Protein AF-A0A536TFZ4-F1 (afdb_monomer_lite)

Radius of gyration: 23.15 Å; chains: 1; bounding box: 55×55×52 Å

Secondary structure (DSSP, 8-state):
------TTT--S-EEE-GGGSTT--S-----EEEEETTT--EEEEPPTHHHHHHHHHHHHHHTTSS-GGG--------------S-S---HHHHHHHHTTT-HHHHHHHHHHHHHTSSS---HHHHHHHHHHHHHTT-HHHHHHHHHHHHHTSSS---HHHHHHHHHHHHHTT-HHHHHHHHHHHHHTSSS---HHHHHHHHHHHHHTT-HHHHHHHHHHGGG--HHHHHHHHHHHHHHHHHHHS----

Structure (mmCIF, N/CA/C/O backbone):
data_AF-A0A536TFZ4-F1
#
_entry.id   AF-A0A536TFZ4-F1
#
loop_
_atom_site.group_PDB
_atom_site.id
_atom_site.type_symbol
_atom_site.label_atom_id
_atom_site.label_alt_id
_atom_site.label_comp_id
_atom_site.label_asym_id
_atom_site.label_entity_id
_atom_site.label_seq_id
_atom_site.pdbx_PDB_ins_code
_atom_site.Cartn_x
_atom_site.Cartn_y
_atom_site.Cartn_z
_atom_site.occupancy
_atom_site.B_iso_or_equiv
_atom_site.auth_seq_id
_atom_site.auth_comp_id
_atom_site.auth_asym_id
_atom_site.auth_atom_id
_atom_site.pdbx_PDB_model_num
ATOM 1 N N . MET A 1 1 ? 35.183 7.753 29.586 1.00 35.75 1 MET A N 1
ATOM 2 C CA . MET A 1 1 ? 33.799 7.280 29.336 1.00 35.75 1 MET A CA 1
ATOM 3 C C . MET A 1 1 ? 32.863 8.483 29.361 1.00 35.75 1 MET A C 1
ATOM 5 O O . MET A 1 1 ? 32.621 9.032 30.426 1.00 35.75 1 MET A O 1
ATOM 9 N N . ILE A 1 2 ? 32.421 8.984 28.205 1.00 35.12 2 ILE A N 1
ATOM 10 C CA . ILE A 1 2 ? 31.639 10.232 28.142 1.00 35.12 2 ILE A CA 1
ATOM 11 C C . ILE A 1 2 ? 30.168 9.919 28.452 1.00 35.12 2 ILE A C 1
ATOM 13 O O . ILE A 1 2 ? 29.483 9.287 27.652 1.00 35.12 2 ILE A O 1
ATOM 17 N N . ARG A 1 3 ? 29.695 10.365 29.624 1.00 42.91 3 ARG A N 1
ATOM 18 C CA . ARG A 1 3 ? 28.288 10.331 30.052 1.00 42.91 3 ARG A CA 1
ATOM 19 C C . ARG A 1 3 ? 27.473 11.308 29.196 1.00 42.91 3 ARG A C 1
ATOM 21 O O . ARG A 1 3 ? 27.508 12.506 29.454 1.00 42.91 3 ARG A O 1
ATOM 28 N N . ARG A 1 4 ? 26.716 10.834 28.205 1.00 55.25 4 ARG A N 1
ATOM 29 C CA . ARG A 1 4 ? 25.666 11.643 27.559 1.00 55.25 4 ARG A CA 1
ATOM 30 C C . ARG A 1 4 ? 24.385 10.835 27.402 1.00 55.25 4 ARG A C 1
ATOM 32 O O . ARG A 1 4 ? 24.429 9.630 27.175 1.00 55.25 4 ARG A O 1
ATOM 39 N N . LYS A 1 5 ? 23.266 11.529 27.607 1.00 61.62 5 LYS A N 1
ATOM 40 C CA . LYS A 1 5 ? 21.903 11.004 27.543 1.00 61.62 5 LYS A CA 1
ATOM 41 C C . LYS A 1 5 ? 21.538 10.655 26.092 1.00 61.62 5 LYS A C 1
ATOM 43 O O . LYS A 1 5 ? 21.914 11.381 25.175 1.00 61.62 5 LYS A O 1
ATOM 48 N N . CYS A 1 6 ? 20.818 9.559 25.883 1.00 61.78 6 CYS A N 1
ATOM 49 C CA . CYS A 1 6 ? 20.234 9.180 24.605 1.00 61.78 6 CYS A CA 1
ATOM 50 C C . CYS A 1 6 ? 19.240 10.269 24.164 1.00 61.78 6 CYS A C 1
ATOM 52 O O . CYS A 1 6 ? 18.398 10.650 24.974 1.00 61.78 6 CYS A O 1
ATOM 54 N N . PRO A 1 7 ? 19.282 10.746 22.908 1.00 58.56 7 PRO A N 1
ATOM 55 C CA . PRO A 1 7 ? 18.335 11.754 22.429 1.00 58.56 7 PRO A CA 1
ATOM 56 C C . PRO A 1 7 ? 16.887 11.243 22.375 1.00 58.56 7 PRO A C 1
ATOM 58 O O . PRO A 1 7 ? 15.965 12.043 22.411 1.00 58.56 7 PRO A O 1
ATOM 61 N N . GLY A 1 8 ? 16.678 9.921 22.312 1.00 63.25 8 GLY A N 1
ATOM 62 C CA . GLY A 1 8 ? 15.343 9.321 22.289 1.00 63.25 8 GLY A CA 1
ATOM 63 C C . GLY A 1 8 ? 14.714 9.124 23.671 1.00 63.25 8 GLY A C 1
ATOM 64 O O . GLY A 1 8 ? 13.554 9.461 23.852 1.00 63.25 8 GLY A O 1
ATOM 65 N N . CYS A 1 9 ? 15.451 8.554 24.633 1.00 67.31 9 CYS A N 1
ATOM 66 C CA . CYS A 1 9 ? 14.905 8.185 25.953 1.00 67.31 9 CYS A CA 1
ATOM 67 C C . CYS A 1 9 ? 15.602 8.856 27.147 1.00 67.31 9 CYS A C 1
ATOM 69 O O . CYS A 1 9 ? 15.279 8.572 28.294 1.00 67.31 9 CYS A O 1
ATOM 71 N N . GLY A 1 10 ? 16.615 9.693 26.921 1.00 68.38 10 GLY A N 1
ATOM 72 C CA . GLY A 1 10 ? 17.344 10.371 27.994 1.00 68.38 10 GLY A CA 1
ATOM 73 C C . GLY A 1 10 ? 18.319 9.491 28.796 1.00 68.38 10 GLY A C 1
ATOM 74 O O . GLY A 1 10 ? 19.043 10.016 29.644 1.00 68.38 10 GLY A O 1
ATOM 75 N N . SER A 1 11 ? 18.398 8.182 28.535 1.00 71.88 11 SER A N 1
ATOM 76 C CA . SER A 1 11 ? 19.269 7.256 29.278 1.00 71.88 11 SER A CA 1
ATOM 77 C C . SER A 1 11 ? 20.760 7.454 28.994 1.00 71.88 11 SER A C 1
ATOM 79 O O . SER A 1 11 ? 21.158 7.754 27.872 1.00 71.88 11 SER A O 1
ATOM 81 N N . ARG A 1 12 ? 21.620 7.227 29.994 1.00 70.25 12 ARG A N 1
ATOM 82 C CA . ARG A 1 12 ? 23.087 7.222 29.821 1.00 70.25 12 ARG A CA 1
ATOM 83 C C . ARG A 1 12 ? 23.634 5.862 29.352 1.00 70.25 12 ARG A C 1
ATOM 85 O O . ARG A 1 12 ? 24.824 5.778 29.048 1.00 70.25 12 ARG A O 1
ATOM 92 N N . ASN A 1 13 ? 22.795 4.825 29.250 1.00 68.81 13 ASN A N 1
ATOM 93 C CA . ASN A 1 13 ? 23.167 3.486 28.779 1.00 68.81 13 ASN A CA 1
ATOM 94 C C . ASN A 1 13 ? 23.204 3.416 27.244 1.00 68.81 13 ASN A C 1
ATOM 96 O O . ASN A 1 13 ? 22.332 2.842 26.587 1.00 68.81 13 ASN A O 1
ATOM 100 N N . VAL A 1 14 ? 24.241 4.013 26.654 1.00 67.44 14 VAL A N 1
ATOM 101 C CA . VAL A 1 14 ? 24.498 3.969 25.208 1.00 67.44 14 VAL A CA 1
ATOM 102 C C . VAL A 1 14 ? 25.806 3.230 24.935 1.00 67.44 14 VAL A C 1
ATOM 104 O O . VAL A 1 14 ? 26.848 3.577 25.492 1.00 67.44 14 VAL A O 1
ATOM 107 N N . ARG A 1 15 ? 25.777 2.234 24.039 1.00 65.81 15 ARG A N 1
ATOM 108 C CA . ARG A 1 15 ? 26.975 1.517 23.572 1.00 65.81 15 ARG A CA 1
ATOM 109 C C . ARG A 1 15 ? 27.179 1.718 22.072 1.00 65.81 15 ARG A C 1
ATOM 111 O O . ARG A 1 15 ? 26.233 1.783 21.289 1.00 65.81 15 ARG A O 1
ATOM 118 N N . ARG A 1 16 ? 28.443 1.818 21.659 1.00 59.12 16 ARG A N 1
ATOM 119 C CA . ARG A 1 16 ? 28.826 1.831 20.241 1.00 59.12 16 ARG A CA 1
ATOM 120 C C . ARG A 1 16 ? 28.565 0.437 19.664 1.00 59.12 16 ARG A C 1
ATOM 122 O O . ARG A 1 16 ? 28.993 -0.548 20.266 1.00 59.12 16 ARG A O 1
ATOM 129 N N . SER A 1 17 ? 27.842 0.339 18.549 1.00 58.69 17 SER A N 1
ATOM 130 C CA . SER A 1 17 ? 27.541 -0.962 17.943 1.00 58.69 17 SER A CA 1
ATOM 131 C C . SER A 1 17 ? 28.824 -1.568 17.364 1.00 58.69 17 SER A C 1
ATOM 133 O O . SER A 1 17 ? 29.425 -0.982 16.469 1.00 58.69 17 SER A O 1
ATOM 135 N N . LYS A 1 18 ? 29.262 -2.728 17.875 1.00 48.78 18 LYS A N 1
ATOM 136 C CA . LYS A 1 18 ? 30.466 -3.433 17.384 1.00 48.78 18 LYS A CA 1
ATOM 137 C C . LYS A 1 18 ? 30.247 -4.156 16.045 1.00 48.78 18 LYS A C 1
ATOM 139 O O . LYS A 1 18 ? 31.217 -4.559 15.419 1.00 48.78 18 LYS A O 1
ATOM 144 N N . ARG A 1 19 ? 28.996 -4.323 15.598 1.00 44.88 19 ARG A N 1
ATOM 145 C CA . ARG A 1 19 ? 28.634 -5.226 14.487 1.00 44.88 19 ARG A CA 1
ATOM 146 C C . ARG A 1 19 ? 28.857 -4.657 13.078 1.00 44.88 19 ARG A C 1
ATOM 148 O O . ARG A 1 19 ? 28.515 -5.328 12.123 1.00 44.88 19 ARG A O 1
ATOM 155 N N . ILE A 1 20 ? 29.396 -3.443 12.941 1.00 44.09 20 ILE A N 1
ATOM 156 C CA . ILE A 1 20 ? 29.541 -2.746 11.643 1.00 44.09 20 ILE A CA 1
ATOM 157 C C . ILE A 1 20 ? 31.003 -2.364 11.385 1.00 44.09 20 ILE A C 1
ATOM 159 O O . ILE A 1 20 ? 31.303 -1.275 10.915 1.00 44.09 20 ILE A O 1
ATOM 163 N N . VAL A 1 21 ? 31.939 -3.225 11.785 1.00 39.34 21 VAL A N 1
ATOM 164 C CA . VAL A 1 21 ? 33.360 -3.047 11.441 1.00 39.34 21 VAL A CA 1
ATOM 165 C C . VAL A 1 21 ? 33.779 -4.031 10.344 1.00 39.34 21 VAL A C 1
ATOM 167 O O . VAL A 1 21 ? 34.660 -3.709 9.559 1.00 39.34 21 VAL A O 1
ATOM 170 N N . SER A 1 22 ? 33.116 -5.187 10.219 1.00 34.38 22 SER A N 1
ATOM 171 C CA . SER A 1 22 ? 33.500 -6.242 9.268 1.00 34.38 22 SER A CA 1
ATOM 172 C C . SER A 1 22 ? 32.932 -6.093 7.851 1.00 34.38 22 SER A C 1
ATOM 174 O O . SER A 1 22 ? 33.407 -6.777 6.957 1.00 34.38 22 SER A O 1
ATOM 176 N N . GLU A 1 23 ? 31.961 -5.207 7.617 1.00 39.16 23 GLU A N 1
ATOM 177 C CA . GLU A 1 23 ? 31.358 -4.980 6.283 1.00 39.16 23 GLU A CA 1
ATOM 178 C C . GLU A 1 23 ? 31.781 -3.642 5.648 1.00 39.16 23 GLU A C 1
ATOM 180 O O . GLU A 1 23 ? 31.265 -3.231 4.613 1.00 39.16 23 GLU A O 1
ATOM 185 N N . MET A 1 24 ? 32.742 -2.934 6.249 1.00 33.75 24 MET A N 1
ATOM 186 C CA . MET A 1 24 ? 33.232 -1.652 5.739 1.00 33.75 24 MET A CA 1
ATOM 187 C C . MET A 1 24 ? 34.372 -1.855 4.736 1.00 33.75 24 MET A C 1
ATOM 189 O O . MET A 1 24 ? 35.540 -1.667 5.071 1.00 33.75 24 MET A O 1
ATOM 193 N N . THR A 1 25 ? 34.041 -2.186 3.486 1.00 33.75 25 THR A N 1
ATOM 194 C CA . THR A 1 25 ? 34.963 -1.971 2.360 1.00 33.75 25 THR A CA 1
ATOM 195 C C . THR A 1 25 ? 34.410 -0.907 1.410 1.00 33.75 25 THR A C 1
ATOM 197 O O . THR A 1 25 ? 33.321 -1.020 0.866 1.00 33.75 25 THR A O 1
ATOM 200 N N . TRP A 1 26 ? 35.198 0.166 1.277 1.00 31.30 26 TRP A N 1
ATOM 201 C CA . TRP A 1 26 ? 35.243 1.107 0.153 1.00 31.30 26 TRP A CA 1
ATOM 202 C C . TRP A 1 26 ? 33.972 1.884 -0.244 1.00 31.30 26 TRP A C 1
ATOM 204 O O . TRP A 1 26 ? 33.510 1.802 -1.373 1.00 31.30 26 TRP A O 1
ATOM 214 N N . ASN A 1 27 ? 33.506 2.795 0.618 1.00 29.39 27 ASN A N 1
ATOM 215 C CA . ASN A 1 27 ? 33.335 4.199 0.205 1.00 29.39 27 ASN A CA 1
ATOM 216 C C . ASN A 1 27 ? 33.161 5.125 1.418 1.00 29.39 27 ASN A C 1
ATOM 218 O O . ASN A 1 27 ? 32.450 4.823 2.375 1.00 29.39 27 ASN A O 1
ATOM 222 N N . ARG A 1 28 ? 33.878 6.249 1.416 1.00 36.56 28 ARG A N 1
ATOM 223 C CA . ARG A 1 28 ? 34.004 7.165 2.557 1.00 36.56 28 ARG A CA 1
ATOM 224 C C . ARG A 1 28 ? 32.698 7.930 2.809 1.00 36.56 28 ARG A C 1
ATOM 226 O O . ARG A 1 28 ? 32.443 8.913 2.133 1.00 36.56 28 ARG A O 1
ATOM 233 N N . ASN A 1 29 ? 31.943 7.548 3.842 1.00 35.75 29 ASN A N 1
ATOM 234 C CA . ASN A 1 29 ? 31.110 8.459 4.640 1.00 35.75 29 ASN A CA 1
ATOM 235 C C . ASN A 1 29 ? 30.940 7.904 6.067 1.00 35.75 29 ASN A C 1
ATOM 237 O O . ASN A 1 29 ? 30.272 6.904 6.315 1.00 35.75 29 ASN A O 1
ATOM 241 N N . PHE A 1 30 ? 31.624 8.542 7.021 1.00 37.38 30 PHE A N 1
ATOM 242 C CA . PHE A 1 30 ? 31.759 8.090 8.407 1.00 37.38 30 PHE A CA 1
ATOM 243 C C . PHE A 1 30 ? 30.489 8.346 9.223 1.00 37.38 30 PHE A C 1
ATOM 245 O O . PHE A 1 30 ? 30.313 9.411 9.816 1.00 37.38 30 PHE A O 1
ATOM 252 N N . ILE A 1 31 ? 29.645 7.327 9.327 1.00 47.47 31 ILE A N 1
ATOM 253 C CA . ILE A 1 31 ? 28.497 7.294 10.229 1.00 47.47 31 ILE A CA 1
ATOM 254 C C . ILE A 1 31 ? 28.742 6.138 11.203 1.00 47.47 31 ILE A C 1
ATOM 256 O O . ILE A 1 31 ? 28.607 4.978 10.842 1.00 47.47 31 ILE A O 1
ATOM 260 N N . SER A 1 32 ? 29.152 6.428 12.444 1.00 47.91 32 SER A N 1
ATOM 261 C CA . SER A 1 32 ? 29.289 5.397 13.488 1.00 47.91 32 SER A CA 1
ATOM 262 C C . SER A 1 32 ? 27.959 5.265 14.238 1.00 47.91 32 SER A C 1
ATOM 264 O O . SER A 1 32 ? 27.625 6.188 14.991 1.00 47.91 32 SER A O 1
ATOM 266 N N . PRO A 1 33 ? 27.213 4.155 14.108 1.00 59.78 33 PRO A N 1
ATOM 267 C CA . PRO A 1 33 ? 25.946 4.000 14.800 1.00 59.78 33 PRO A CA 1
ATOM 268 C C . PRO A 1 33 ? 26.147 3.564 16.253 1.00 59.78 33 PRO A C 1
ATOM 270 O O . PRO A 1 33 ? 26.911 2.653 16.591 1.00 59.78 33 PRO A O 1
ATOM 273 N N . TYR A 1 34 ? 25.427 4.242 17.129 1.00 62.59 34 TYR A N 1
ATOM 274 C CA . TYR A 1 34 ? 25.272 3.924 18.536 1.00 62.59 34 TYR A CA 1
ATOM 275 C C . TYR A 1 34 ? 23.922 3.246 18.746 1.00 62.59 34 TYR A C 1
ATOM 277 O O . TYR A 1 34 ? 22.966 3.523 18.023 1.00 62.59 34 TYR A O 1
ATOM 285 N N . ARG A 1 35 ? 23.844 2.367 19.747 1.00 66.19 35 ARG A N 1
ATOM 286 C CA . ARG A 1 35 ? 22.596 1.744 20.193 1.00 66.19 35 ARG A CA 1
ATOM 287 C C . ARG A 1 35 ? 22.377 2.082 21.661 1.00 66.19 35 ARG A C 1
ATOM 289 O O . ARG A 1 35 ? 23.281 1.900 22.482 1.00 66.19 35 ARG A O 1
ATOM 296 N N . CYS A 1 36 ? 21.200 2.599 21.989 1.00 66.25 36 CYS A N 1
ATOM 297 C CA . CYS A 1 36 ? 20.788 2.717 23.383 1.00 66.25 36 CYS A CA 1
ATOM 298 C C . CYS A 1 36 ? 20.271 1.362 23.865 1.00 66.25 36 CYS A C 1
ATOM 300 O O . CYS A 1 36 ? 19.542 0.703 23.130 1.00 66.25 36 CYS A O 1
ATOM 302 N N . HIS A 1 37 ? 20.665 0.935 25.063 1.00 65.50 37 HIS A N 1
ATOM 303 C CA . HIS A 1 37 ? 20.202 -0.340 25.603 1.00 65.50 37 HIS A CA 1
ATOM 304 C C . HIS A 1 37 ? 18.724 -0.277 25.996 1.00 65.50 37 HIS A C 1
ATOM 306 O O . HIS A 1 37 ? 17.973 -1.177 25.649 1.00 65.50 37 HIS A O 1
ATOM 312 N N . ASP A 1 38 ? 18.318 0.823 26.631 1.00 67.50 38 ASP A N 1
ATOM 313 C CA . ASP A 1 38 ? 17.002 0.944 27.264 1.00 67.50 38 ASP A CA 1
ATOM 314 C C . ASP A 1 38 ? 15.862 1.171 26.259 1.00 67.50 38 ASP A C 1
ATOM 316 O O . ASP A 1 38 ? 14.723 0.829 26.540 1.00 67.50 38 ASP A O 1
ATOM 320 N N . CYS A 1 39 ? 16.141 1.759 25.089 1.00 66.12 39 CYS A N 1
ATOM 321 C CA . CYS A 1 39 ? 15.122 1.960 24.048 1.00 66.12 39 CYS A CA 1
ATOM 322 C C . CYS A 1 39 ? 15.409 1.211 22.745 1.00 66.12 39 CYS A C 1
ATOM 324 O O . CYS A 1 39 ? 14.691 1.403 21.769 1.00 66.12 39 CYS A O 1
ATOM 326 N N . GLU A 1 40 ? 16.497 0.440 22.692 1.00 61.34 40 GLU A N 1
ATOM 327 C CA . GLU A 1 40 ? 17.026 -0.258 21.510 1.00 61.34 40 GLU A CA 1
ATOM 328 C C . GLU A 1 40 ? 17.264 0.582 20.239 1.00 61.34 40 GLU A C 1
ATOM 330 O O . GLU A 1 40 ? 17.809 0.066 19.251 1.00 61.34 40 GLU A O 1
ATOM 335 N N . LYS A 1 41 ? 16.929 1.879 20.262 1.00 56.25 41 LYS A N 1
ATOM 336 C CA . LYS A 1 41 ? 17.038 2.787 19.125 1.00 56.25 41 LYS A CA 1
ATOM 337 C C . LYS A 1 41 ? 18.493 2.943 18.706 1.00 56.25 41 LYS A C 1
ATOM 339 O O . LYS A 1 41 ? 19.402 3.107 19.533 1.00 56.25 41 LYS A O 1
ATOM 344 N N . ARG A 1 42 ? 18.694 2.914 17.389 1.00 59.53 42 ARG A N 1
ATOM 345 C CA . ARG A 1 42 ? 19.975 3.191 16.743 1.00 59.53 42 ARG A CA 1
ATOM 346 C C . ARG A 1 42 ? 20.008 4.648 16.319 1.00 59.53 42 ARG A C 1
ATOM 348 O O . ARG A 1 42 ? 19.029 5.159 15.791 1.00 59.53 42 ARG A O 1
ATOM 355 N N . PHE A 1 43 ? 21.130 5.309 16.546 1.00 56.84 43 PHE A N 1
ATOM 356 C CA . PHE A 1 43 ? 21.342 6.671 16.075 1.00 56.84 43 PHE A CA 1
ATOM 357 C C . PHE A 1 43 ? 22.791 6.848 15.649 1.00 56.84 43 PHE A C 1
ATOM 359 O O . PHE A 1 43 ? 23.698 6.223 16.202 1.00 56.84 43 PHE A O 1
ATOM 366 N N . SER A 1 44 ? 23.026 7.703 14.667 1.00 51.53 44 SER A N 1
ATOM 367 C CA . SER A 1 44 ? 24.362 8.001 14.180 1.00 51.53 44 SER A CA 1
ATOM 368 C C . SER A 1 44 ? 24.851 9.368 14.616 1.00 51.53 44 SER A C 1
ATOM 370 O O . SER A 1 44 ? 24.086 10.323 14.718 1.00 51.53 44 SER A O 1
ATOM 372 N N . ARG A 1 45 ? 26.163 9.478 14.826 1.00 47.94 45 ARG A N 1
ATOM 373 C CA . ARG A 1 45 ? 26.816 10.769 15.035 1.00 47.94 45 ARG A CA 1
ATOM 374 C C . ARG A 1 45 ? 27.139 11.389 13.675 1.00 47.94 45 ARG A C 1
ATOM 376 O O . ARG A 1 45 ? 27.925 10.812 12.931 1.00 47.94 45 ARG A O 1
ATOM 383 N N . ILE A 1 46 ? 26.552 12.546 13.379 1.00 43.09 46 ILE A N 1
ATOM 384 C CA . ILE A 1 46 ? 26.918 13.367 12.217 1.00 43.09 46 ILE A CA 1
ATOM 385 C C . ILE A 1 46 ? 28.374 13.828 12.415 1.00 43.09 46 ILE A C 1
ATOM 387 O O . ILE A 1 46 ? 28.744 14.285 13.502 1.00 43.09 46 ILE A O 1
ATOM 391 N N . SER A 1 47 ? 29.228 13.607 11.411 1.00 34.41 47 SER A N 1
ATOM 392 C CA . SER A 1 47 ? 30.639 14.006 11.450 1.00 34.41 47 SER A CA 1
ATOM 393 C C . SER A 1 47 ? 30.773 15.532 11.339 1.00 34.41 47 SER A C 1
ATOM 395 O O . SER A 1 47 ? 29.836 16.227 10.958 1.00 34.41 47 SER A O 1
ATOM 397 N N . LYS A 1 48 ? 31.951 16.069 11.668 1.00 32.50 48 LYS A N 1
ATOM 398 C CA . LYS A 1 48 ? 32.251 17.511 11.734 1.00 32.50 48 LYS A CA 1
ATOM 399 C C . LYS A 1 48 ? 32.031 18.310 10.422 1.00 32.50 48 LYS A C 1
ATOM 401 O O . LYS A 1 48 ? 32.233 19.517 10.442 1.00 32.50 48 LYS A O 1
ATOM 406 N N . ASN A 1 49 ? 31.588 17.701 9.317 1.00 37.44 49 ASN A N 1
ATOM 407 C CA . ASN A 1 49 ? 31.360 18.397 8.041 1.00 37.44 49 ASN A CA 1
ATOM 408 C C . ASN A 1 49 ? 30.131 19.320 8.020 1.00 37.44 49 ASN A C 1
ATOM 410 O O . ASN A 1 49 ? 30.133 20.301 7.282 1.00 37.44 49 ASN A O 1
ATOM 414 N N . THR A 1 50 ? 29.120 19.091 8.859 1.00 42.53 50 THR A N 1
ATOM 415 C CA . THR A 1 50 ? 28.011 20.052 9.017 1.00 42.53 50 THR A CA 1
ATOM 416 C C . THR A 1 50 ? 28.453 21.344 9.706 1.00 42.53 50 THR A C 1
ATOM 418 O O . THR A 1 50 ? 27.902 22.402 9.421 1.00 42.53 50 THR A O 1
ATOM 421 N N . TYR A 1 51 ? 29.500 21.298 10.540 1.00 43.94 51 TYR A N 1
ATOM 422 C CA . TYR A 1 51 ? 30.098 22.502 11.128 1.00 43.94 51 TYR A CA 1
ATOM 423 C C . TYR A 1 51 ? 30.942 23.297 10.123 1.00 43.94 51 TYR A C 1
ATOM 425 O O . TYR A 1 51 ? 31.079 24.503 10.285 1.00 43.94 51 TYR A O 1
ATOM 433 N N . TYR A 1 52 ? 31.464 22.654 9.072 1.00 43.31 52 TYR A N 1
ATOM 434 C CA . TYR A 1 52 ? 32.179 23.345 7.993 1.00 43.31 52 TYR A CA 1
ATOM 435 C C . TYR A 1 52 ? 31.226 24.155 7.109 1.00 43.31 52 TYR A C 1
ATOM 437 O O . TYR A 1 52 ? 31.491 25.323 6.853 1.00 43.31 52 TYR A O 1
ATOM 445 N N . LEU A 1 53 ? 30.082 23.581 6.719 1.00 47.91 53 LEU A N 1
ATOM 446 C CA . LEU A 1 53 ? 29.038 24.306 5.982 1.00 47.91 53 LEU A CA 1
ATOM 447 C C . LEU A 1 53 ? 28.417 25.432 6.823 1.00 47.91 53 LEU A C 1
ATOM 449 O O . LEU A 1 53 ? 28.295 26.550 6.337 1.00 47.91 53 LEU A O 1
ATOM 453 N N . ALA A 1 54 ? 28.123 25.185 8.104 1.00 51.66 54 ALA A N 1
ATOM 454 C CA . ALA A 1 54 ? 27.634 26.229 9.008 1.00 51.66 54 ALA A CA 1
ATOM 455 C C . ALA A 1 54 ? 28.679 27.336 9.264 1.00 51.66 54 ALA A C 1
ATOM 457 O O . ALA A 1 54 ? 28.322 28.506 9.370 1.00 51.66 54 ALA A O 1
ATOM 458 N N . GLY A 1 55 ? 29.970 26.987 9.326 1.00 52.09 55 GLY A N 1
ATOM 459 C CA . GLY A 1 55 ? 31.069 27.942 9.485 1.00 52.09 55 GLY A CA 1
ATOM 460 C C . GLY A 1 55 ? 31.304 28.811 8.246 1.00 52.09 55 GLY A C 1
ATOM 461 O O . GLY A 1 55 ? 31.523 30.009 8.383 1.00 52.09 55 GLY A O 1
ATOM 462 N N . ILE A 1 56 ? 31.201 28.239 7.042 1.00 56.44 56 ILE A N 1
ATOM 463 C CA . ILE A 1 56 ? 31.315 28.981 5.774 1.00 56.44 56 ILE A CA 1
ATOM 464 C C . ILE A 1 56 ? 30.132 29.944 5.603 1.00 56.44 56 ILE A C 1
ATOM 466 O O . ILE A 1 56 ? 30.338 31.097 5.235 1.00 56.44 56 ILE A O 1
ATOM 470 N N . VAL A 1 57 ? 28.913 29.512 5.946 1.00 54.56 57 VAL A N 1
ATOM 471 C CA . VAL A 1 57 ? 27.715 30.370 5.916 1.00 54.56 57 VAL A CA 1
ATOM 472 C C . VAL A 1 57 ? 27.817 31.502 6.948 1.00 54.56 57 VAL A C 1
ATOM 474 O O . VAL A 1 57 ? 27.543 32.652 6.620 1.00 54.56 57 VAL A O 1
ATOM 477 N N . ALA A 1 58 ? 28.298 31.225 8.166 1.00 55.97 58 ALA A N 1
ATOM 478 C CA . ALA A 1 58 ? 28.507 32.254 9.189 1.00 55.97 58 ALA A CA 1
ATOM 479 C C . ALA A 1 58 ? 29.589 33.284 8.803 1.00 55.97 58 ALA A C 1
ATOM 481 O O . ALA A 1 58 ? 29.420 34.474 9.065 1.00 55.97 58 ALA A O 1
ATOM 482 N N . LEU A 1 59 ? 30.675 32.851 8.150 1.00 57.81 59 LEU A N 1
ATOM 483 C CA . LEU A 1 59 ? 31.718 33.745 7.633 1.00 57.81 59 LEU A CA 1
ATOM 484 C C . LEU A 1 59 ? 31.221 34.594 6.453 1.00 57.81 59 LEU A C 1
ATOM 486 O O . LEU A 1 59 ? 31.557 35.771 6.380 1.00 57.81 59 LEU A O 1
ATOM 490 N N . ALA A 1 60 ? 30.387 34.039 5.570 1.00 57.75 60 ALA A N 1
ATOM 491 C CA . ALA A 1 60 ? 29.787 34.779 4.458 1.00 57.75 60 ALA A CA 1
ATOM 492 C C . ALA A 1 60 ? 28.775 35.844 4.930 1.00 57.75 60 ALA A C 1
ATOM 494 O O . ALA A 1 60 ? 28.750 36.945 4.382 1.00 57.75 60 ALA A O 1
ATOM 495 N N . ILE A 1 61 ? 28.002 35.552 5.985 1.00 56.59 61 ILE A N 1
ATOM 496 C CA . ILE A 1 61 ? 27.101 36.515 6.646 1.00 56.59 61 ILE A CA 1
ATOM 497 C C . ILE A 1 61 ? 27.911 37.608 7.359 1.00 56.59 61 ILE A C 1
ATOM 499 O O . ILE A 1 61 ? 27.612 38.790 7.215 1.00 56.59 61 ILE A O 1
ATOM 503 N N . GLY A 1 62 ? 28.971 37.235 8.086 1.00 56.91 62 GLY A N 1
ATOM 504 C CA . GLY A 1 62 ? 29.863 38.194 8.749 1.00 56.91 62 GLY A CA 1
ATOM 505 C C . GLY A 1 62 ? 30.638 39.096 7.779 1.00 56.91 62 GLY A C 1
ATOM 506 O O . GLY A 1 62 ? 30.978 40.219 8.138 1.00 56.91 62 GLY A O 1
ATOM 507 N N . ALA A 1 63 ? 30.879 38.631 6.550 1.00 64.38 63 ALA A N 1
ATOM 508 C CA . ALA A 1 63 ? 31.531 39.386 5.478 1.00 64.38 63 ALA A CA 1
ATOM 509 C C . ALA A 1 63 ? 30.559 40.214 4.610 1.00 64.38 63 ALA A C 1
ATOM 511 O O . ALA A 1 63 ? 31.001 40.856 3.661 1.00 64.38 63 ALA A O 1
ATOM 512 N N . GLY A 1 64 ? 29.250 40.200 4.901 1.00 57.84 64 GLY A N 1
ATOM 513 C CA . GLY A 1 64 ? 28.241 40.981 4.172 1.00 57.84 64 GLY A CA 1
ATOM 514 C C . GLY A 1 64 ? 27.935 40.484 2.754 1.00 57.84 64 GLY A C 1
ATOM 515 O O . GLY A 1 64 ? 27.333 41.214 1.973 1.00 57.84 64 GLY A O 1
ATOM 516 N N . LEU A 1 65 ? 28.340 39.256 2.410 1.00 63.78 65 LEU A N 1
ATOM 517 C CA . LEU A 1 65 ? 28.152 38.677 1.073 1.00 63.78 65 LEU A CA 1
ATOM 518 C C . LEU A 1 65 ? 26.746 38.081 0.862 1.00 63.78 65 LEU A C 1
ATOM 520 O O . LEU A 1 65 ? 26.396 37.771 -0.270 1.00 63.78 65 LEU A O 1
ATOM 524 N N . PHE A 1 66 ? 25.950 37.924 1.928 1.00 52.81 66 PHE A N 1
ATOM 525 C CA . PHE A 1 66 ? 24.585 37.383 1.899 1.00 52.81 66 PHE A CA 1
ATOM 526 C C . PHE A 1 66 ? 23.696 38.039 2.969 1.00 52.81 66 PHE A C 1
ATOM 528 O O . PHE A 1 66 ? 24.152 38.303 4.084 1.00 52.81 66 PHE A O 1
ATOM 535 N N . VAL A 1 67 ? 22.413 38.246 2.657 1.00 50.94 67 VAL A N 1
ATOM 536 C CA . VAL A 1 67 ? 21.387 38.720 3.603 1.00 50.94 67 VAL A CA 1
ATOM 537 C C . VAL A 1 67 ? 20.655 37.513 4.200 1.00 50.94 67 VAL A C 1
ATOM 539 O O . VAL A 1 67 ? 20.288 36.582 3.487 1.00 50.94 67 VAL A O 1
ATOM 542 N N . TRP A 1 68 ? 20.426 37.524 5.518 1.00 45.12 68 TRP A N 1
ATOM 543 C CA . TRP A 1 68 ? 19.823 36.415 6.285 1.00 45.12 68 TRP A CA 1
ATOM 544 C C . TRP A 1 68 ? 18.449 35.948 5.756 1.00 45.12 68 TRP A C 1
ATOM 546 O O . TRP A 1 68 ? 18.034 34.832 6.044 1.00 45.12 68 TRP A O 1
ATOM 556 N N . SER A 1 69 ? 17.753 36.783 4.979 1.00 48.75 69 SER A N 1
ATOM 557 C CA . SER A 1 69 ? 16.433 36.498 4.404 1.00 48.75 69 SER A CA 1
ATOM 558 C C . SER A 1 69 ? 16.444 35.554 3.197 1.00 48.75 69 SER A C 1
ATOM 560 O O . SER A 1 69 ? 15.376 35.108 2.800 1.00 48.75 69 SER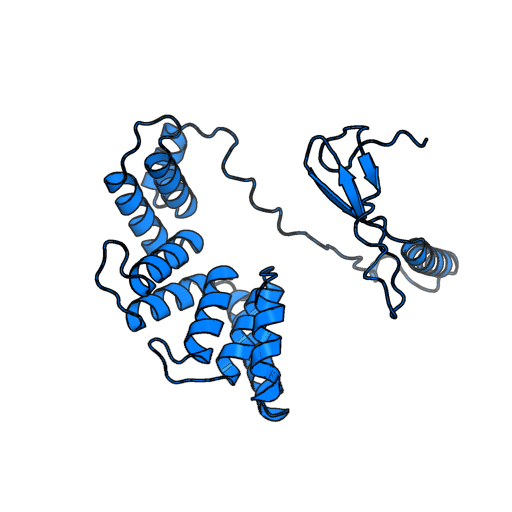 A O 1
ATOM 562 N N . GLU A 1 70 ? 17.604 35.252 2.604 1.00 46.81 70 GLU A N 1
ATOM 563 C CA . GLU A 1 70 ? 17.698 34.379 1.417 1.00 46.81 70 GLU A CA 1
ATOM 564 C C . GLU A 1 70 ? 18.021 32.913 1.744 1.00 46.81 70 GLU A C 1
ATOM 566 O O . GLU A 1 70 ? 18.000 32.054 0.864 1.00 46.81 70 GLU A O 1
ATOM 571 N N . PHE A 1 71 ? 18.292 32.594 3.011 1.00 47.59 71 PHE A N 1
ATOM 572 C CA . PHE A 1 71 ? 18.488 31.220 3.460 1.00 47.59 71 PHE A CA 1
ATOM 573 C C . PHE A 1 71 ? 17.200 30.722 4.127 1.00 47.59 71 PHE A C 1
ATOM 575 O O . PHE A 1 71 ? 17.053 30.761 5.349 1.00 47.59 71 PHE A O 1
ATOM 582 N N . GLU A 1 72 ? 16.277 30.190 3.319 1.00 42.19 72 GLU A N 1
ATOM 583 C CA . GLU A 1 72 ? 15.304 29.191 3.778 1.00 42.19 72 GLU A CA 1
ATOM 584 C C . GLU A 1 72 ? 16.086 27.933 4.187 1.00 42.19 72 GLU A C 1
ATOM 586 O O . GLU A 1 72 ? 16.179 26.932 3.474 1.00 42.19 72 GLU A O 1
ATOM 591 N N . ILE A 1 73 ? 16.751 28.008 5.343 1.00 41.91 73 ILE A N 1
ATOM 592 C CA . ILE A 1 73 ? 17.358 26.856 5.989 1.00 41.91 73 ILE A CA 1
ATOM 593 C C . ILE A 1 73 ? 16.216 25.897 6.268 1.00 41.91 73 ILE A C 1
ATOM 595 O O . ILE A 1 73 ? 15.461 26.110 7.210 1.00 41.91 73 ILE A O 1
ATOM 599 N N . LEU A 1 74 ? 16.147 24.842 5.453 1.00 36.34 74 LEU A N 1
ATOM 600 C CA . LEU A 1 74 ? 15.757 23.500 5.865 1.00 36.34 74 LEU A CA 1
ATOM 601 C C . LEU A 1 74 ? 14.669 23.530 6.942 1.00 36.34 74 LEU A C 1
ATOM 603 O O . LEU A 1 74 ? 14.905 23.095 8.073 1.00 36.34 74 LEU A O 1
ATOM 607 N N . ASP A 1 75 ? 13.461 23.967 6.578 1.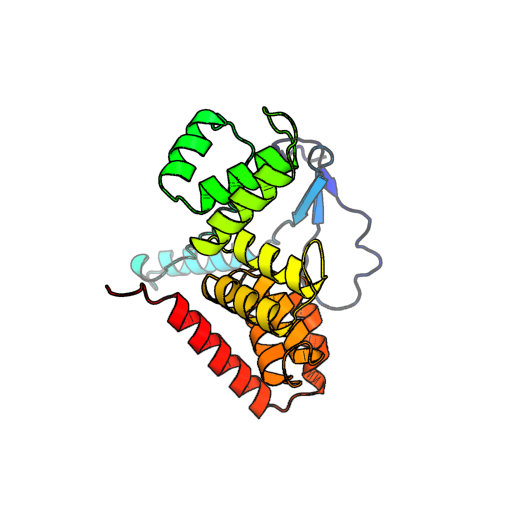00 29.31 75 ASP A N 1
ATOM 608 C CA . ASP A 1 75 ? 12.262 23.528 7.288 1.00 29.31 75 ASP A CA 1
ATOM 609 C C . ASP A 1 75 ? 12.089 22.045 6.914 1.00 29.31 75 ASP A C 1
ATOM 611 O O . ASP A 1 75 ? 11.174 21.636 6.204 1.00 29.31 75 ASP A O 1
ATOM 615 N N . TYR A 1 76 ? 13.043 21.206 7.351 1.00 31.34 76 TYR A N 1
ATOM 616 C CA . TYR A 1 76 ? 12.895 19.762 7.418 1.00 31.34 76 TYR A CA 1
ATOM 617 C C . TYR A 1 76 ? 11.901 19.527 8.547 1.00 31.34 76 TYR A C 1
ATOM 619 O O . TYR A 1 76 ? 12.221 19.059 9.643 1.00 31.34 76 TYR A O 1
ATOM 627 N N . ARG A 1 77 ? 10.661 19.918 8.268 1.00 30.05 77 ARG A N 1
ATOM 628 C CA . ARG A 1 77 ? 9.482 19.476 8.960 1.00 30.05 77 ARG A CA 1
ATOM 629 C C . ARG A 1 77 ? 9.436 17.995 8.634 1.00 30.05 77 ARG A C 1
ATOM 631 O O . ARG A 1 77 ? 8.825 17.576 7.658 1.00 30.05 77 ARG A O 1
ATOM 638 N N . TYR A 1 78 ? 10.148 17.198 9.438 1.00 29.22 78 TYR A N 1
ATOM 639 C CA . TYR A 1 78 ? 9.765 15.810 9.628 1.00 29.22 78 TYR A CA 1
ATOM 640 C C . TYR A 1 78 ? 8.243 15.868 9.765 1.00 29.22 78 TYR A C 1
ATOM 642 O O . TYR A 1 78 ? 7.785 16.578 10.676 1.00 29.22 78 TYR A O 1
ATOM 650 N N . PRO A 1 79 ? 7.449 15.220 8.887 1.00 32.38 79 PRO A N 1
ATOM 651 C CA . PRO A 1 79 ? 6.084 14.933 9.274 1.00 32.38 79 PRO A CA 1
ATOM 652 C C . PRO A 1 79 ? 6.247 14.296 10.644 1.00 32.38 79 PRO A C 1
ATOM 654 O O . PRO A 1 79 ? 7.017 13.338 10.793 1.00 32.38 79 PRO A O 1
ATOM 657 N N . LYS A 1 80 ? 5.695 14.946 11.679 1.00 26.47 80 LYS A N 1
ATOM 658 C CA . LYS A 1 80 ? 5.674 14.350 13.010 1.00 26.47 80 LYS A CA 1
ATOM 659 C C . LYS A 1 80 ? 5.158 12.954 12.738 1.00 26.47 80 LYS A C 1
ATOM 661 O O . LYS A 1 80 ? 4.054 12.839 12.213 1.00 26.47 80 LYS A O 1
ATOM 666 N N . SER A 1 81 ? 5.985 11.934 12.981 1.00 32.56 81 SER A N 1
ATOM 667 C CA . SER A 1 81 ? 5.502 10.563 12.930 1.00 32.56 81 SER A CA 1
ATOM 668 C C . SER A 1 81 ? 4.244 10.602 13.768 1.00 32.56 81 SER A C 1
ATOM 670 O O . SER A 1 81 ? 4.348 11.039 14.927 1.00 32.56 81 SER A O 1
ATOM 672 N N . GLU A 1 82 ? 3.096 10.298 13.160 1.00 38.09 82 GLU A N 1
ATOM 673 C CA . GLU A 1 82 ? 1.838 10.320 13.885 1.00 38.09 82 GLU A CA 1
ATOM 674 C C . GLU A 1 82 ? 2.098 9.614 15.209 1.00 38.09 82 GLU A C 1
ATOM 676 O O . GLU A 1 82 ? 2.760 8.561 15.218 1.00 38.09 82 GLU A O 1
ATOM 681 N N . PRO A 1 83 ? 1.770 10.259 16.342 1.00 29.62 83 PRO A N 1
ATOM 682 C CA . PRO A 1 83 ? 2.017 9.634 17.621 1.00 29.62 83 PRO A CA 1
ATOM 683 C C . PRO A 1 83 ? 1.387 8.250 17.528 1.00 29.62 83 PRO A C 1
ATOM 685 O O . PRO A 1 83 ? 0.213 8.148 17.174 1.00 29.62 83 PRO A O 1
ATOM 688 N N . LYS A 1 84 ? 2.179 7.193 17.778 1.00 35.09 84 LYS A N 1
ATOM 689 C CA . LYS A 1 84 ? 1.620 5.845 17.926 1.00 35.09 84 LYS A CA 1
ATOM 690 C C . LYS A 1 84 ? 0.392 6.010 18.802 1.00 35.09 84 LYS A C 1
ATOM 692 O O . LYS A 1 84 ? 0.529 6.619 19.867 1.00 35.09 84 LYS A O 1
ATOM 697 N N . VAL A 1 85 ? -0.759 5.566 18.296 1.00 49.44 85 VAL A N 1
ATOM 698 C CA . VAL A 1 85 ? -2.092 5.715 18.887 1.00 49.44 85 VAL A CA 1
ATOM 699 C C . VAL A 1 85 ? -2.130 4.960 20.216 1.00 49.44 85 VAL A C 1
ATOM 701 O O . VAL A 1 85 ? -2.682 3.887 20.358 1.00 49.44 85 VAL A O 1
ATOM 704 N N . THR A 1 86 ? -1.412 5.495 21.186 1.00 47.97 86 THR A N 1
ATOM 705 C CA . THR A 1 86 ? -1.152 4.964 22.517 1.00 47.97 86 THR A CA 1
ATOM 706 C C . THR A 1 86 ? -0.754 6.159 23.374 1.00 47.97 86 THR A C 1
ATOM 708 O O . THR A 1 86 ? 0.349 6.259 23.903 1.00 47.97 86 THR A O 1
ATOM 711 N N . SER A 1 87 ? -1.662 7.125 23.462 1.00 42.66 87 SER A N 1
ATOM 712 C CA . SER A 1 87 ? -1.765 8.004 24.621 1.00 42.66 87 SER A CA 1
ATOM 713 C C . SER A 1 87 ? -3.220 8.449 24.746 1.00 42.66 87 SER A C 1
ATOM 715 O O . SER A 1 87 ? -3.609 9.488 24.223 1.00 42.66 87 SER A O 1
ATOM 717 N N . LEU A 1 88 ? -4.016 7.594 25.392 1.00 47.72 88 LEU A N 1
ATOM 718 C CA . LEU A 1 88 ? -5.200 7.955 26.176 1.00 47.72 88 LEU A CA 1
ATOM 719 C C . LEU A 1 88 ? -6.120 9.019 25.542 1.00 47.72 88 LEU A C 1
ATOM 721 O O . LEU A 1 88 ? -6.183 10.159 25.995 1.00 47.72 88 LEU A O 1
ATOM 725 N N . LYS A 1 89 ? -6.907 8.605 24.548 1.00 56.44 89 LYS A N 1
ATOM 726 C CA . LYS A 1 89 ? -8.289 9.083 24.400 1.00 56.44 89 LYS A CA 1
ATOM 727 C C . LYS A 1 89 ? -9.188 7.943 24.866 1.00 56.44 89 LYS A C 1
ATOM 729 O O . LYS A 1 89 ? -8.912 6.790 24.542 1.00 56.44 89 LYS A O 1
ATOM 734 N N . THR A 1 90 ? -10.199 8.230 25.684 1.00 69.62 90 THR A N 1
ATOM 735 C CA . THR A 1 90 ? -11.123 7.181 26.139 1.00 69.62 90 THR A CA 1
ATOM 736 C C . THR A 1 90 ? -11.820 6.556 24.926 1.00 69.62 90 THR A C 1
ATOM 738 O O . THR A 1 90 ? -12.099 7.256 23.953 1.00 69.62 90 THR A O 1
ATOM 741 N N . VAL A 1 91 ? -12.138 5.255 24.970 1.00 80.06 91 VAL A N 1
ATOM 742 C CA . VAL A 1 91 ? -12.950 4.588 23.927 1.00 80.06 91 VAL A CA 1
ATOM 743 C C . VAL A 1 91 ? -14.224 5.393 23.642 1.00 80.06 91 VAL A C 1
ATOM 745 O O . VAL A 1 91 ? -14.642 5.514 22.493 1.00 80.06 91 VAL A O 1
ATOM 748 N N . ALA A 1 92 ? -14.790 6.029 24.673 1.00 82.50 92 ALA A N 1
ATOM 749 C CA . ALA A 1 92 ? -15.929 6.931 24.564 1.00 82.50 92 ALA A CA 1
ATOM 750 C C . ALA A 1 92 ? -15.659 8.158 23.671 1.00 82.50 92 ALA A C 1
ATOM 752 O O . ALA A 1 92 ? -16.490 8.484 22.826 1.00 82.50 92 ALA A O 1
ATOM 753 N N . ASP A 1 93 ? -14.516 8.830 23.816 1.00 85.81 93 ASP A N 1
ATOM 754 C CA . ASP A 1 93 ? -14.171 9.992 22.988 1.00 85.81 93 ASP A CA 1
ATOM 755 C C . ASP A 1 93 ? -13.886 9.592 21.538 1.00 85.81 93 ASP A C 1
ATOM 757 O O . ASP A 1 93 ? -14.364 10.251 20.614 1.00 85.81 93 ASP A O 1
ATOM 761 N N . THR A 1 94 ? -13.175 8.481 21.328 1.00 86.31 94 THR A N 1
ATOM 762 C CA . THR A 1 94 ? -12.941 7.928 19.985 1.00 86.31 94 THR A CA 1
ATOM 763 C C . THR A 1 94 ? -14.259 7.531 19.322 1.00 86.31 94 THR A C 1
ATOM 765 O O . THR A 1 94 ? -14.474 7.850 18.159 1.00 86.31 94 THR A O 1
ATOM 768 N N . THR A 1 95 ? -15.191 6.931 20.071 1.00 87.19 95 THR A N 1
ATOM 769 C CA . THR A 1 95 ? -16.523 6.570 19.559 1.00 87.19 95 THR A CA 1
ATOM 770 C C . THR A 1 95 ? -17.322 7.805 19.146 1.00 87.19 95 THR A C 1
ATOM 772 O O . THR A 1 95 ? -17.945 7.798 18.089 1.00 87.19 95 THR A O 1
ATOM 775 N N . LYS A 1 96 ? -17.277 8.894 19.925 1.00 90.25 96 LYS A N 1
ATOM 776 C CA . LYS A 1 96 ? -17.944 10.157 19.558 1.00 90.25 96 LYS A CA 1
ATOM 777 C C . LYS A 1 96 ? -17.387 10.759 18.267 1.00 90.25 96 LYS A C 1
ATOM 779 O O . LYS A 1 96 ? -18.145 11.351 17.507 1.00 90.25 96 LYS A O 1
ATOM 784 N N . LEU A 1 97 ? -16.077 10.656 18.037 1.00 89.75 97 LEU A N 1
ATOM 785 C CA . LEU A 1 97 ? -15.447 11.125 16.798 1.00 89.75 97 LEU A CA 1
ATOM 786 C C . LEU A 1 97 ? -15.786 10.204 15.620 1.00 89.75 97 LEU A C 1
ATOM 788 O O . LEU A 1 97 ? -16.174 10.695 14.567 1.00 89.75 97 LEU A O 1
ATOM 792 N N . ALA A 1 98 ? -15.752 8.887 15.824 1.00 88.88 98 ALA A N 1
ATOM 793 C CA . ALA A 1 98 ? -16.142 7.907 14.814 1.00 88.88 98 ALA A CA 1
ATOM 794 C C . ALA A 1 98 ? -17.616 8.068 14.392 1.00 88.88 98 ALA A C 1
ATOM 796 O O . ALA A 1 98 ? -17.942 8.002 13.216 1.00 88.88 98 ALA A O 1
ATOM 797 N N . GLN A 1 99 ? -18.518 8.393 15.326 1.00 89.94 99 GLN A N 1
ATOM 798 C CA . GLN A 1 99 ? -19.919 8.722 15.016 1.00 89.94 99 GLN A CA 1
ATOM 799 C C . GLN A 1 99 ? -20.084 9.977 14.146 1.00 89.94 99 GLN A C 1
ATOM 801 O O . GLN A 1 99 ? -21.120 10.142 13.508 1.00 89.94 99 GLN A O 1
ATOM 806 N N . LYS A 1 100 ? -19.079 10.859 14.112 1.00 91.88 100 LYS A N 1
ATOM 807 C CA . LYS A 1 100 ? -19.019 12.019 13.213 1.00 91.88 100 LYS A CA 1
ATOM 808 C C . LYS A 1 100 ? -18.317 11.697 11.887 1.00 91.88 100 LYS A C 1
ATOM 810 O O . LYS A 1 100 ? -17.949 12.630 11.183 1.00 91.88 100 LYS A O 1
ATOM 815 N N . GLN A 1 101 ? -18.131 10.411 11.572 1.00 92.38 101 GLN A N 1
ATOM 816 C CA . GLN A 1 101 ? -17.462 9.926 10.361 1.00 92.38 101 GLN A CA 1
ATOM 817 C C . GLN A 1 101 ? -16.015 10.424 10.239 1.00 92.38 101 GLN A C 1
ATOM 819 O O . GLN A 1 101 ? -15.529 10.684 9.143 1.00 92.38 101 GLN A O 1
ATOM 824 N N . ASP A 1 102 ? -15.322 10.596 11.372 1.00 91.88 102 ASP A N 1
ATOM 825 C CA . ASP A 1 102 ? -13.888 10.889 11.372 1.00 91.88 102 ASP A CA 1
ATOM 826 C C . ASP A 1 102 ? -13.111 9.610 10.991 1.00 91.88 102 ASP A C 1
ATOM 828 O O . ASP A 1 102 ? -13.092 8.661 11.787 1.00 91.88 102 ASP A O 1
ATOM 832 N N . PRO A 1 103 ? -12.441 9.560 9.820 1.00 89.38 103 PRO A N 1
ATOM 833 C CA . PRO A 1 103 ? -11.851 8.319 9.313 1.00 89.38 103 PRO A CA 1
ATOM 834 C C . PRO A 1 103 ? -10.709 7.801 10.199 1.00 89.38 103 PRO A C 1
ATOM 836 O O . PRO A 1 103 ? -10.474 6.596 10.303 1.00 89.38 103 PRO A O 1
ATOM 839 N N . VAL A 1 104 ? -9.986 8.707 10.867 1.00 89.38 104 VAL A N 1
ATOM 840 C CA . VAL A 1 104 ? -8.879 8.361 11.771 1.00 89.38 104 VAL A CA 1
ATOM 841 C C . VAL A 1 104 ? -9.424 7.754 13.062 1.00 89.38 104 VAL A C 1
ATOM 843 O O . VAL A 1 104 ? -8.873 6.774 13.575 1.00 89.38 104 VAL A O 1
ATOM 846 N N . ALA A 1 105 ? -10.517 8.305 13.591 1.00 91.25 105 ALA A N 1
ATOM 847 C CA . ALA A 1 105 ? -11.187 7.768 14.767 1.00 91.25 105 ALA A CA 1
ATOM 848 C C . ALA A 1 105 ? -11.836 6.407 14.490 1.00 91.25 105 ALA A C 1
ATOM 850 O O . ALA A 1 105 ? -11.726 5.514 15.328 1.00 91.25 105 ALA A O 1
ATOM 851 N N . GLU A 1 106 ? -12.457 6.222 13.324 1.00 92.94 106 GLU A N 1
ATOM 852 C CA . GLU A 1 106 ? -13.011 4.930 12.903 1.00 92.94 106 GLU A CA 1
ATOM 853 C C . GLU A 1 106 ? -11.917 3.864 12.787 1.00 92.94 106 GLU A C 1
ATOM 855 O O . GLU A 1 106 ? -12.055 2.781 13.358 1.00 92.94 106 GLU A O 1
ATOM 860 N N . TYR A 1 107 ? -10.785 4.183 12.147 1.00 93.31 107 TYR A N 1
ATOM 861 C CA . TYR A 1 107 ? -9.647 3.265 12.064 1.00 93.31 107 TYR A CA 1
ATOM 862 C C . TYR A 1 107 ? -9.065 2.947 13.449 1.00 93.31 107 TYR A C 1
ATOM 864 O O . TYR A 1 107 ? -8.789 1.791 13.771 1.00 93.31 107 TYR A O 1
ATOM 872 N N . THR A 1 108 ? -8.951 3.953 14.317 1.00 91.06 108 THR A N 1
ATOM 873 C CA . THR A 1 108 ? -8.513 3.757 15.707 1.00 91.06 108 THR A CA 1
ATOM 874 C C . THR A 1 108 ? -9.467 2.833 16.465 1.00 91.06 108 THR A C 1
ATOM 876 O O . THR A 1 108 ? -9.030 1.948 17.198 1.00 91.06 108 THR A O 1
ATOM 879 N N . LEU A 1 109 ? -10.778 3.005 16.286 1.00 91.56 109 LEU A N 1
ATOM 880 C CA . LEU A 1 109 ? -11.785 2.172 16.933 1.00 91.56 109 LEU A CA 1
ATOM 881 C C . LEU A 1 109 ? -11.733 0.728 16.418 1.00 91.56 109 LEU A C 1
ATOM 883 O O . LEU A 1 109 ? -11.853 -0.207 17.211 1.00 91.56 109 LEU A O 1
ATOM 887 N N . ALA A 1 110 ? -11.464 0.537 15.124 1.00 93.19 110 ALA A N 1
ATOM 888 C CA . ALA A 1 110 ? -11.206 -0.779 14.551 1.00 93.19 110 ALA A CA 1
ATOM 889 C C . ALA A 1 110 ? -10.017 -1.476 15.234 1.00 93.19 110 ALA A C 1
ATOM 891 O O . ALA A 1 110 ? -10.122 -2.640 15.624 1.00 93.19 110 ALA A O 1
ATOM 892 N N . GLN A 1 111 ? -8.910 -0.756 15.444 1.00 91.19 111 GLN A N 1
ATOM 893 C CA . GLN A 1 111 ? -7.731 -1.282 16.140 1.00 91.19 111 GLN A CA 1
ATOM 894 C C . GLN A 1 111 ? -8.019 -1.621 17.607 1.00 91.19 111 GLN A C 1
ATOM 896 O O . GLN A 1 111 ? -7.590 -2.674 18.078 1.00 91.19 111 GLN A O 1
ATOM 901 N N . ILE A 1 112 ? -8.782 -0.771 18.303 1.00 90.50 112 ILE A N 1
ATOM 902 C CA . ILE A 1 112 ? -9.200 -0.995 19.693 1.00 90.50 112 ILE A CA 1
ATOM 903 C C . ILE A 1 112 ? -9.975 -2.312 19.820 1.00 90.50 112 ILE A C 1
ATOM 905 O O . ILE A 1 112 ? -9.623 -3.144 20.656 1.00 90.50 112 ILE A O 1
ATOM 909 N N . TYR A 1 113 ? -10.987 -2.539 18.976 1.00 91.12 113 TYR A N 1
ATOM 910 C CA . TYR A 1 113 ? -11.769 -3.780 19.007 1.00 91.12 113 TYR A CA 1
ATOM 911 C C . TYR A 1 113 ? -10.958 -5.009 18.574 1.00 91.12 113 TYR A C 1
ATOM 913 O O . TYR A 1 113 ? -11.166 -6.089 19.125 1.00 91.12 113 TYR A O 1
ATOM 921 N N . ALA A 1 114 ? -10.009 -4.860 17.644 1.00 88.69 114 ALA A N 1
ATOM 922 C CA . ALA A 1 114 ? -9.140 -5.956 17.208 1.00 88.69 114 ALA A CA 1
ATOM 923 C C . ALA A 1 114 ? -8.153 -6.406 18.303 1.00 88.69 114 ALA A C 1
ATOM 925 O O . ALA A 1 114 ? -7.837 -7.594 18.408 1.00 88.69 114 ALA A O 1
ATOM 926 N N . GLN A 1 115 ? -7.651 -5.464 19.109 1.00 87.94 115 GLN A N 1
ATOM 927 C CA . GLN A 1 115 ? -6.668 -5.725 20.170 1.00 87.94 115 GLN A CA 1
ATOM 928 C C . GLN A 1 115 ? -7.324 -6.014 21.528 1.00 87.94 115 GLN A C 1
ATOM 930 O O . GLN A 1 115 ? -6.736 -6.711 22.353 1.00 87.94 115 GLN A O 1
ATOM 935 N N . GLY A 1 116 ? -8.558 -5.548 21.740 1.00 86.06 116 GLY A N 1
ATOM 936 C CA . GLY A 1 116 ? -9.224 -5.597 23.040 1.00 86.06 116 GLY A CA 1
ATOM 937 C C . GLY A 1 116 ? -8.714 -4.525 24.013 1.00 86.06 116 GLY A C 1
ATOM 938 O O . GLY A 1 116 ? -8.666 -4.742 25.225 1.00 86.06 116 GLY A O 1
ATOM 939 N N . ASP A 1 117 ? -8.302 -3.365 23.495 1.00 79.81 117 ASP A N 1
ATOM 940 C CA . ASP A 1 117 ? -7.692 -2.292 24.286 1.00 79.81 117 ASP A CA 1
ATOM 941 C C . ASP A 1 117 ? -8.756 -1.477 25.037 1.00 79.81 117 ASP A C 1
ATOM 943 O O . ASP A 1 117 ? -9.288 -0.479 24.551 1.00 79.81 117 ASP A O 1
ATOM 947 N N . GLY A 1 118 ? -9.086 -1.905 26.257 1.00 78.88 118 GLY A N 1
ATOM 948 C CA . GLY A 1 118 ? -10.091 -1.242 27.102 1.00 78.88 118 GLY A CA 1
ATOM 949 C C . GLY A 1 118 ? -11.544 -1.624 26.787 1.00 78.88 118 GLY A C 1
ATOM 950 O O . GLY A 1 118 ? -12.456 -1.133 27.450 1.00 78.88 118 GLY A O 1
ATOM 951 N N . VAL A 1 119 ? -11.757 -2.527 25.827 1.00 85.56 119 VAL A N 1
ATOM 95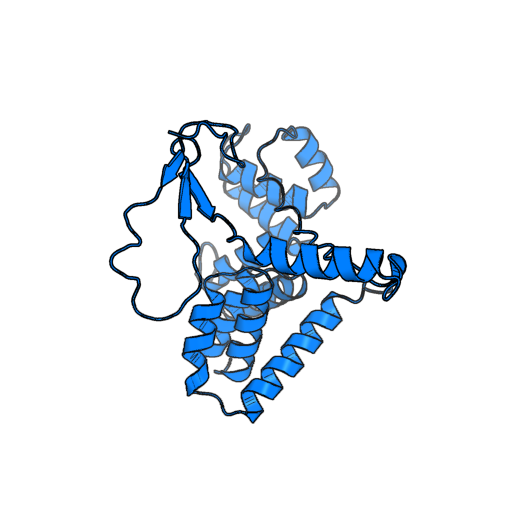2 C CA . VAL A 1 119 ? -13.021 -3.227 25.540 1.00 85.56 119 VAL A CA 1
ATOM 953 C C . VAL A 1 119 ? -12.728 -4.703 25.270 1.00 85.56 119 VAL A C 1
ATOM 955 O O . VAL A 1 119 ? -11.605 -5.029 24.896 1.00 85.56 119 VAL A O 1
ATOM 958 N N . PRO A 1 120 ? -13.695 -5.623 25.430 1.00 88.56 120 PRO A N 1
ATOM 959 C CA . PRO A 1 120 ? -13.518 -6.995 24.971 1.00 88.56 120 PRO A CA 1
ATOM 960 C C . PRO A 1 120 ? -13.149 -7.029 23.486 1.00 88.56 120 PRO A C 1
ATOM 962 O O . PRO A 1 120 ? -13.718 -6.285 22.684 1.00 88.56 120 PRO A O 1
ATOM 965 N N . LYS A 1 121 ? -12.203 -7.901 23.128 1.00 91.44 121 LYS A N 1
ATOM 966 C CA . LYS A 1 121 ? -11.843 -8.133 21.731 1.00 91.44 121 LYS A CA 1
ATOM 967 C C . LYS A 1 121 ? -13.083 -8.579 20.948 1.00 91.44 121 LYS A C 1
ATOM 969 O O . LYS A 1 121 ? -13.748 -9.535 21.342 1.00 91.44 121 LYS A O 1
ATOM 974 N N . ASP A 1 122 ? -13.348 -7.909 19.832 1.00 93.06 122 ASP A N 1
ATOM 975 C CA . ASP A 1 122 ? -14.471 -8.193 18.940 1.00 93.06 122 ASP A CA 1
ATOM 976 C C . ASP A 1 122 ? -14.043 -7.970 17.484 1.00 93.06 122 ASP A C 1
ATOM 978 O O . ASP A 1 122 ? -14.037 -6.852 16.960 1.00 93.06 122 ASP A O 1
ATOM 982 N N . ASP A 1 123 ? -13.693 -9.065 16.810 1.00 89.31 123 ASP A N 1
ATOM 983 C CA . ASP A 1 123 ? -13.230 -9.020 15.423 1.00 89.31 123 ASP A CA 1
ATOM 984 C C . ASP A 1 123 ? -14.340 -8.571 14.450 1.00 89.31 123 ASP A C 1
ATOM 986 O O . ASP A 1 123 ? -14.051 -8.026 13.383 1.00 89.31 123 ASP A O 1
ATOM 990 N N . ALA A 1 124 ? -15.620 -8.762 14.794 1.00 92.19 124 ALA A N 1
ATOM 991 C CA . ALA A 1 124 ? -16.731 -8.327 13.950 1.00 92.19 124 ALA A CA 1
ATOM 992 C C . ALA A 1 124 ? -16.907 -6.804 14.002 1.00 92.19 124 ALA A C 1
ATOM 994 O O . ALA A 1 124 ? -17.058 -6.169 12.953 1.00 92.19 124 ALA A O 1
ATOM 995 N N . GLN A 1 125 ? -16.827 -6.209 15.195 1.00 91.81 125 GLN A N 1
ATOM 996 C CA . GLN A 1 125 ? -16.804 -4.751 15.350 1.00 91.81 125 GLN A CA 1
ATOM 997 C C . GLN A 1 125 ? -15.563 -4.145 14.699 1.00 91.81 125 GLN A C 1
ATOM 999 O O . GLN A 1 125 ? -15.686 -3.158 13.973 1.00 91.81 125 GLN A O 1
ATOM 1004 N N . ALA A 1 126 ? -14.392 -4.760 14.885 1.00 92.25 126 ALA A N 1
ATOM 1005 C CA . ALA A 1 126 ? -13.156 -4.303 14.261 1.00 92.25 126 ALA A CA 1
ATOM 1006 C C . ALA A 1 126 ? -13.291 -4.201 12.734 1.00 92.25 126 ALA A C 1
ATOM 1008 O O . ALA A 1 126 ? -13.026 -3.147 12.158 1.00 92.25 126 ALA A O 1
ATOM 1009 N N . ARG A 1 127 ? -13.795 -5.257 12.077 1.00 92.00 127 ARG A N 1
ATOM 1010 C CA . ARG A 1 127 ? -14.031 -5.256 10.623 1.00 92.00 127 ARG A CA 1
ATOM 1011 C C . ARG A 1 127 ? -15.045 -4.203 10.189 1.00 92.00 127 ARG A C 1
ATOM 1013 O O . ARG A 1 127 ? -14.851 -3.558 9.161 1.00 92.00 127 ARG A O 1
ATOM 1020 N N . LYS A 1 128 ? -16.120 -4.016 10.958 1.00 94.38 128 LYS A N 1
ATOM 1021 C CA . LYS A 1 128 ? -17.146 -3.013 10.647 1.00 94.38 128 LYS A CA 1
ATOM 1022 C C . LYS A 1 128 ? -16.560 -1.600 10.645 1.00 94.38 128 LYS A C 1
ATOM 1024 O O . LYS A 1 128 ? -16.782 -0.858 9.693 1.00 94.38 128 LYS A O 1
ATOM 1029 N N . TRP A 1 129 ? -15.801 -1.247 11.680 1.00 95.00 129 TRP A N 1
ATOM 1030 C CA . TRP A 1 129 ? -15.165 0.067 11.782 1.00 95.00 129 TRP A CA 1
ATOM 1031 C C . TRP A 1 129 ? -14.050 0.261 10.757 1.00 95.00 129 TRP A C 1
ATOM 1033 O O . TRP A 1 129 ? -13.939 1.342 10.192 1.00 95.00 129 TRP A O 1
ATOM 1043 N N . LEU A 1 130 ? -13.283 -0.791 10.451 1.00 94.62 130 LEU A N 1
ATOM 1044 C CA . LEU A 1 130 ? -12.260 -0.749 9.406 1.00 94.62 130 LEU A CA 1
ATOM 1045 C C . LEU A 1 130 ? -12.875 -0.434 8.038 1.00 94.62 130 LEU A C 1
ATOM 1047 O O . LEU A 1 130 ? -12.358 0.406 7.307 1.00 94.62 130 LEU A O 1
ATOM 1051 N N . LYS A 1 131 ? -14.001 -1.077 7.709 1.00 94.94 131 LYS A N 1
ATOM 1052 C CA . LYS A 1 131 ? -14.716 -0.828 6.456 1.00 94.94 131 LYS A CA 1
ATOM 1053 C C . LYS A 1 131 ? -15.213 0.617 6.364 1.00 94.94 131 LYS A C 1
ATOM 1055 O O . LYS A 1 131 ? -14.999 1.243 5.334 1.00 94.94 131 LYS A O 1
ATOM 1060 N N . LEU A 1 132 ? -15.818 1.145 7.431 1.00 95.75 132 LEU A N 1
ATOM 1061 C CA . LEU A 1 132 ? -16.266 2.544 7.478 1.00 95.75 132 LEU A CA 1
ATOM 1062 C C . LEU A 1 132 ? -15.094 3.516 7.300 1.00 95.75 132 LEU A C 1
ATOM 1064 O O . LEU A 1 132 ? -15.160 4.397 6.450 1.00 95.75 132 LEU A O 1
ATOM 1068 N N . ALA A 1 133 ? -13.984 3.278 8.003 1.00 94.69 133 ALA A N 1
ATOM 1069 C CA . ALA A 1 133 ? -12.784 4.097 7.878 1.00 94.69 133 ALA A CA 1
ATOM 1070 C C . ALA A 1 133 ? -12.254 4.122 6.437 1.00 94.69 133 ALA A C 1
ATOM 1072 O O . ALA A 1 133 ? -11.890 5.180 5.931 1.00 94.69 133 ALA A O 1
ATOM 1073 N N . ALA A 1 134 ? -12.235 2.970 5.758 1.00 94.38 134 ALA A N 1
ATOM 1074 C CA . ALA A 1 134 ? -11.826 2.885 4.359 1.00 94.38 134 ALA A CA 1
ATOM 1075 C C . ALA A 1 134 ? -12.818 3.601 3.426 1.00 94.38 134 ALA A C 1
ATOM 1077 O O . ALA A 1 134 ? -12.415 4.299 2.498 1.00 94.38 134 ALA A O 1
ATOM 1078 N N . GLU A 1 135 ? -14.122 3.465 3.671 1.00 94.75 135 GLU A N 1
ATOM 1079 C CA . GLU A 1 135 ? -15.166 4.163 2.914 1.00 94.75 135 GLU A CA 1
ATOM 1080 C C . GLU A 1 135 ? -15.055 5.686 3.059 1.00 94.75 135 GLU A C 1
ATOM 1082 O O . GLU A 1 135 ? -15.202 6.392 2.061 1.00 94.75 135 GLU A O 1
ATOM 1087 N N . HIS A 1 136 ? -14.702 6.182 4.246 1.00 92.75 136 HIS A N 1
ATOM 1088 C CA . HIS A 1 136 ? -14.486 7.604 4.516 1.00 92.75 136 HIS A CA 1
ATOM 1089 C C . HIS A 1 136 ? -13.048 8.091 4.237 1.00 92.75 136 HIS A C 1
ATOM 1091 O O . HIS A 1 136 ? -12.710 9.228 4.563 1.00 92.75 136 HIS A O 1
ATOM 1097 N N . GLY A 1 137 ? -12.201 7.277 3.599 1.00 90.12 137 GLY A N 1
ATOM 1098 C CA . GLY A 1 137 ? -10.913 7.723 3.057 1.00 90.12 137 GLY A CA 1
ATOM 1099 C C . GLY A 1 137 ? -9.740 7.703 4.039 1.00 90.12 137 GLY A C 1
ATOM 1100 O O . GLY A 1 137 ? -8.787 8.462 3.869 1.00 90.12 137 GLY A O 1
ATOM 1101 N N . ASN A 1 138 ? -9.778 6.859 5.074 1.00 93.50 138 ASN A N 1
ATOM 1102 C CA . ASN A 1 138 ? -8.596 6.590 5.889 1.00 93.50 138 ASN A CA 1
ATOM 1103 C C . ASN A 1 138 ? -7.576 5.750 5.081 1.00 93.50 138 ASN A C 1
ATOM 1105 O O . ASN A 1 138 ? -7.883 4.600 4.754 1.00 93.50 138 ASN A O 1
ATOM 1109 N N . PRO A 1 139 ? -6.359 6.257 4.801 1.00 90.44 139 PRO A N 1
ATOM 1110 C CA . PRO A 1 139 ? -5.410 5.584 3.907 1.00 90.44 139 PRO A CA 1
ATOM 1111 C C . PRO A 1 139 ? -4.941 4.218 4.418 1.00 90.44 139 PRO A C 1
ATOM 1113 O O . PRO A 1 139 ? -4.701 3.293 3.643 1.00 90.44 139 PRO A O 1
ATOM 1116 N N . GLU A 1 140 ? -4.782 4.078 5.734 1.00 91.81 140 GLU A N 1
ATOM 1117 C CA . GLU A 1 140 ? -4.418 2.826 6.388 1.00 91.81 140 GLU A CA 1
ATOM 1118 C C . GLU A 1 140 ? -5.533 1.795 6.245 1.00 91.81 140 GLU A C 1
ATOM 1120 O O . GLU A 1 140 ? -5.255 0.656 5.880 1.00 91.81 140 GLU A O 1
ATOM 1125 N N . ALA A 1 141 ? -6.785 2.186 6.475 1.00 94.06 141 ALA A N 1
ATOM 1126 C CA . ALA A 1 141 ? -7.929 1.303 6.306 1.00 94.06 141 ALA A CA 1
ATOM 1127 C C . ALA A 1 141 ? -8.122 0.887 4.840 1.00 94.06 141 ALA A C 1
ATOM 1129 O O . ALA A 1 141 ? -8.349 -0.289 4.567 1.00 94.06 141 ALA A O 1
ATOM 1130 N N . GLU A 1 142 ? -7.974 1.816 3.891 1.00 95.94 142 GLU A N 1
ATOM 1131 C CA . GLU A 1 142 ? -8.002 1.516 2.453 1.00 95.94 142 GLU A CA 1
ATOM 1132 C C . GLU A 1 142 ? -6.905 0.513 2.063 1.00 95.94 142 GLU A C 1
ATOM 1134 O O . GLU A 1 142 ? -7.170 -0.450 1.340 1.00 95.94 142 GLU A O 1
ATOM 1139 N N . TYR A 1 143 ? -5.689 0.677 2.597 1.00 95.62 143 TYR A N 1
ATOM 1140 C CA . TYR A 1 143 ? -4.609 -0.293 2.422 1.00 95.62 143 TYR A CA 1
ATOM 1141 C C . TYR A 1 143 ? -4.976 -1.676 2.986 1.00 95.62 143 TYR A C 1
ATOM 1143 O O . TYR A 1 143 ? -4.795 -2.679 2.295 1.00 95.62 143 TYR A O 1
ATOM 1151 N N . GLU A 1 144 ? -5.515 -1.753 4.207 1.00 94.56 144 GLU A N 1
ATOM 1152 C CA . GLU A 1 144 ? -5.914 -3.032 4.813 1.00 94.56 144 GLU A CA 1
ATOM 1153 C C . GLU A 1 144 ? -7.041 -3.719 4.018 1.00 94.56 144 GLU A C 1
ATOM 1155 O O . GLU A 1 144 ? -7.012 -4.940 3.844 1.00 94.56 144 GLU A O 1
ATOM 1160 N N . MET A 1 145 ? -7.988 -2.952 3.460 1.00 95.25 145 MET A N 1
ATOM 1161 C CA . MET A 1 145 ? -9.024 -3.474 2.558 1.00 95.25 145 MET A CA 1
ATOM 1162 C C . MET A 1 145 ? -8.419 -4.060 1.277 1.00 95.25 145 MET A C 1
ATOM 1164 O O . MET A 1 145 ? -8.785 -5.166 0.870 1.00 95.25 145 MET A O 1
ATOM 1168 N N . GLY A 1 146 ? -7.453 -3.363 0.669 1.00 95.38 146 GLY A N 1
ATOM 1169 C CA . GLY A 1 146 ? -6.707 -3.876 -0.481 1.00 95.38 146 GLY A CA 1
ATOM 1170 C C . GLY A 1 146 ? -5.961 -5.171 -0.154 1.00 95.38 146 GLY A C 1
ATOM 1171 O O . GLY A 1 146 ? -6.026 -6.138 -0.912 1.00 95.38 146 GLY A O 1
ATOM 1172 N N . MET A 1 147 ? -5.321 -5.243 1.015 1.00 94.88 147 MET A N 1
ATOM 1173 C CA . MET A 1 147 ? -4.612 -6.444 1.467 1.00 94.88 147 MET A CA 1
ATOM 1174 C C . MET A 1 147 ? -5.548 -7.629 1.708 1.00 94.88 147 MET A C 1
ATOM 1176 O O . MET A 1 147 ? -5.211 -8.748 1.320 1.00 94.88 147 MET A O 1
ATOM 1180 N N . ALA A 1 148 ? -6.722 -7.404 2.305 1.00 92.25 148 ALA A N 1
ATOM 1181 C CA . ALA A 1 148 ? -7.714 -8.455 2.522 1.00 92.25 148 ALA A CA 1
ATOM 1182 C C . ALA A 1 148 ? -8.167 -9.092 1.198 1.00 92.25 148 ALA A C 1
ATOM 1184 O O . ALA A 1 148 ? -8.166 -10.317 1.077 1.00 92.25 148 ALA A O 1
ATOM 1185 N N . LEU A 1 149 ? -8.455 -8.268 0.184 1.00 94.88 149 LEU A N 1
ATOM 1186 C CA . LEU A 1 149 ? -8.834 -8.722 -1.160 1.00 94.88 149 LEU A CA 1
ATOM 1187 C C . LEU A 1 149 ? -7.673 -9.385 -1.907 1.00 94.88 149 LEU A C 1
ATOM 1189 O O . LEU A 1 149 ? -7.872 -10.388 -2.585 1.00 94.88 149 LEU A O 1
ATOM 1193 N N . ARG A 1 150 ? -6.446 -8.877 -1.756 1.00 91.75 150 ARG A N 1
ATOM 1194 C CA . ARG A 1 150 ? -5.246 -9.461 -2.375 1.00 91.75 150 ARG A CA 1
ATOM 1195 C C . ARG A 1 150 ? -4.930 -10.849 -1.819 1.00 91.75 150 ARG A C 1
ATOM 1197 O O . ARG A 1 150 ? -4.468 -11.714 -2.557 1.00 91.75 150 ARG A O 1
ATOM 1204 N N . GLU A 1 151 ? -5.138 -11.063 -0.523 1.00 91.19 151 GLU A N 1
ATOM 1205 C CA . GLU A 1 151 ? -4.796 -12.315 0.167 1.00 91.19 151 GLU A CA 1
ATOM 1206 C C . GLU A 1 151 ? -5.975 -13.284 0.298 1.00 91.19 151 GLU A C 1
ATOM 1208 O O . GLU A 1 151 ? -5.768 -14.437 0.666 1.00 91.19 151 GLU A O 1
ATOM 1213 N N . GLY A 1 152 ? -7.200 -12.836 0.008 1.00 86.69 152 GLY A N 1
ATOM 1214 C CA . GLY A 1 152 ? -8.411 -13.619 0.250 1.00 86.69 152 GLY A CA 1
ATOM 1215 C C . GLY A 1 152 ? -8.677 -13.859 1.741 1.00 86.69 152 GLY A C 1
ATOM 1216 O O . GLY A 1 152 ? -9.221 -14.896 2.119 1.00 86.69 152 GLY A O 1
ATOM 1217 N N . ARG A 1 153 ? -8.248 -12.935 2.614 1.00 79.75 153 ARG A N 1
ATOM 1218 C CA . ARG A 1 153 ? -8.511 -13.029 4.059 1.00 79.75 153 ARG A CA 1
ATOM 1219 C C . ARG A 1 153 ? -9.931 -12.566 4.333 1.00 79.75 153 ARG A C 1
ATOM 1221 O O . ARG A 1 153 ? -10.233 -11.393 4.142 1.00 79.75 153 ARG A O 1
ATOM 1228 N N . ASP A 1 154 ? -10.784 -13.484 4.777 1.00 76.38 154 ASP A N 1
ATOM 1229 C CA . ASP A 1 154 ? -12.193 -13.237 5.127 1.00 76.38 154 ASP A CA 1
ATOM 1230 C C . ASP A 1 154 ? -13.090 -12.750 3.965 1.00 76.38 154 ASP A C 1
ATOM 1232 O O . ASP A 1 154 ? -14.289 -12.539 4.153 1.00 76.38 154 ASP A O 1
ATOM 1236 N N . VAL A 1 155 ? -12.536 -12.605 2.758 1.00 85.31 155 VAL A N 1
ATOM 1237 C CA . VAL A 1 155 ? -13.222 -12.234 1.513 1.00 85.31 155 VAL A CA 1
ATOM 1238 C C . VAL A 1 155 ? -12.698 -13.086 0.358 1.00 85.31 155 VAL A C 1
ATOM 1240 O O . VAL A 1 155 ? -11.600 -13.636 0.431 1.00 85.31 155 VAL A O 1
ATOM 1243 N N . ILE A 1 156 ? -13.473 -13.196 -0.723 1.00 89.56 156 ILE A N 1
ATOM 1244 C CA . ILE A 1 156 ? -12.996 -13.834 -1.956 1.00 89.56 156 ILE A CA 1
ATOM 1245 C C . ILE A 1 156 ? -11.832 -13.002 -2.502 1.00 89.56 156 ILE A C 1
ATOM 1247 O O . ILE A 1 156 ? -11.927 -11.776 -2.571 1.00 89.56 156 ILE A O 1
ATOM 1251 N N . GLN A 1 157 ? -10.738 -13.675 -2.860 1.00 93.81 157 GLN A N 1
ATOM 1252 C CA . GLN A 1 157 ? -9.574 -13.018 -3.440 1.00 93.81 157 GLN A CA 1
ATOM 1253 C C . GLN A 1 157 ? -9.953 -12.329 -4.754 1.00 93.81 157 GLN A C 1
ATOM 1255 O O . GLN A 1 157 ? -10.511 -12.959 -5.652 1.00 93.81 157 GLN A O 1
ATOM 1260 N N . ASP A 1 158 ? -9.622 -11.047 -4.861 1.00 95.69 158 ASP A N 1
ATOM 1261 C CA . ASP A 1 158 ? -9.927 -10.218 -6.024 1.00 95.69 158 ASP A CA 1
ATOM 1262 C C . ASP A 1 158 ? -8.824 -9.167 -6.199 1.00 95.69 158 ASP A C 1
ATOM 1264 O O . ASP A 1 158 ? -8.755 -8.164 -5.481 1.00 95.69 158 ASP A O 1
ATOM 1268 N N . TYR A 1 159 ? -7.923 -9.421 -7.149 1.00 94.12 159 TYR A N 1
ATOM 1269 C CA . TYR A 1 159 ? -6.797 -8.533 -7.419 1.00 94.12 159 TYR A CA 1
ATOM 1270 C C . TYR A 1 159 ? -7.227 -7.207 -8.055 1.00 94.12 159 TYR A C 1
ATOM 1272 O O . TYR A 1 159 ? -6.606 -6.183 -7.777 1.00 94.12 159 TYR A O 1
ATOM 1280 N N . ASP A 1 160 ? -8.296 -7.194 -8.851 1.00 95.25 160 ASP A N 1
ATOM 1281 C CA . ASP A 1 160 ? -8.777 -5.982 -9.520 1.00 95.25 160 ASP A CA 1
ATOM 1282 C C . ASP A 1 160 ? -9.425 -5.038 -8.501 1.00 95.25 160 ASP A C 1
ATOM 1284 O O . ASP A 1 160 ? -9.216 -3.820 -8.527 1.00 95.25 160 ASP A O 1
ATOM 1288 N N . ALA A 1 161 ? -10.189 -5.594 -7.557 1.00 95.06 161 ALA A N 1
ATOM 1289 C CA . ALA A 1 161 ? -10.727 -4.839 -6.434 1.00 95.06 161 ALA A CA 1
ATOM 1290 C C . ALA A 1 161 ? -9.614 -4.370 -5.484 1.00 95.06 161 ALA A C 1
ATOM 1292 O O . ALA A 1 161 ? -9.633 -3.212 -5.059 1.00 95.06 161 ALA A O 1
ATOM 1293 N N . ALA A 1 162 ? -8.621 -5.219 -5.191 1.00 96.19 162 ALA A N 1
ATOM 1294 C CA . ALA A 1 162 ? -7.467 -4.841 -4.374 1.00 96.19 162 ALA A CA 1
ATOM 1295 C C . ALA A 1 162 ? -6.701 -3.657 -4.983 1.00 96.19 162 ALA A C 1
ATOM 1297 O O . ALA A 1 162 ? -6.388 -2.696 -4.278 1.00 96.19 162 ALA A O 1
ATOM 1298 N N . LEU A 1 163 ? -6.469 -3.683 -6.301 1.00 96.75 163 LEU A N 1
ATOM 1299 C CA . LEU A 1 163 ? -5.803 -2.604 -7.029 1.00 96.75 163 LEU A CA 1
ATOM 1300 C C . LEU A 1 163 ? -6.513 -1.260 -6.821 1.00 96.75 163 LEU A C 1
ATOM 1302 O O . LEU A 1 163 ? -5.857 -0.259 -6.541 1.00 96.75 163 LEU A O 1
ATOM 1306 N N . LYS A 1 164 ? -7.848 -1.228 -6.916 1.00 96.25 164 LYS A N 1
ATOM 1307 C CA . LYS A 1 164 ? -8.640 0.002 -6.728 1.00 96.25 164 LYS A CA 1
ATOM 1308 C C . LYS A 1 164 ? -8.466 0.586 -5.327 1.00 96.25 164 LYS A C 1
ATOM 1310 O O . LYS A 1 164 ? -8.306 1.797 -5.190 1.00 96.25 164 LYS A O 1
ATOM 1315 N N . TRP A 1 165 ? -8.465 -0.259 -4.298 1.00 96.75 165 TRP A N 1
ATOM 1316 C CA . TRP A 1 165 ? -8.222 0.181 -2.923 1.00 96.75 165 TRP A CA 1
ATOM 1317 C C . TRP A 1 165 ? -6.797 0.690 -2.720 1.00 96.75 165 TRP A C 1
ATOM 1319 O O . TRP A 1 165 ? -6.605 1.738 -2.107 1.00 96.75 165 TRP A O 1
ATOM 1329 N N . PHE A 1 166 ? -5.801 0.008 -3.288 1.00 97.06 166 PHE A N 1
ATOM 1330 C CA . PHE A 1 166 ? -4.424 0.481 -3.212 1.00 97.06 166 PHE A CA 1
ATOM 1331 C C . PHE A 1 166 ? -4.209 1.802 -3.954 1.00 97.06 166 PHE A C 1
ATOM 1333 O O . PHE A 1 166 ? -3.451 2.627 -3.458 1.00 97.06 166 PHE A O 1
ATOM 1340 N N . ILE A 1 167 ? -4.874 2.038 -5.093 1.00 95.62 167 ILE A N 1
ATOM 1341 C CA . ILE A 1 167 ? -4.815 3.327 -5.803 1.00 95.62 167 ILE A CA 1
ATOM 1342 C C . ILE A 1 167 ? -5.338 4.454 -4.908 1.00 95.62 167 ILE A C 1
ATOM 1344 O O . ILE A 1 167 ? -4.625 5.434 -4.718 1.00 95.62 167 ILE A O 1
ATOM 1348 N N . ARG A 1 168 ? -6.511 4.284 -4.285 1.00 94.31 168 ARG A N 1
ATOM 1349 C CA . ARG A 1 168 ? -7.081 5.280 -3.357 1.00 94.31 168 ARG A CA 1
ATOM 1350 C C . ARG A 1 168 ? -6.141 5.597 -2.187 1.00 94.31 168 ARG A C 1
ATOM 1352 O O . ARG A 1 168 ? -5.812 6.756 -1.936 1.00 94.31 168 ARG A O 1
ATOM 1359 N N . ALA A 1 169 ? -5.593 4.561 -1.550 1.00 94.06 169 ALA A N 1
ATOM 1360 C CA . ALA A 1 169 ? -4.625 4.745 -0.471 1.00 94.06 169 ALA A CA 1
ATOM 1361 C C . ALA A 1 169 ? -3.323 5.404 -0.972 1.00 94.06 169 ALA A C 1
ATOM 1363 O O . ALA A 1 169 ? -2.686 6.195 -0.275 1.00 94.06 169 ALA A O 1
ATOM 1364 N N . ALA A 1 170 ? -2.890 5.093 -2.193 1.00 93.56 170 ALA A N 1
ATOM 1365 C CA . ALA A 1 170 ? -1.686 5.661 -2.782 1.00 93.56 170 ALA A CA 1
ATOM 1366 C C . ALA A 1 170 ? -1.846 7.143 -3.167 1.00 93.56 170 ALA A C 1
ATOM 1368 O O . ALA A 1 170 ? -0.867 7.887 -3.031 1.00 93.56 170 ALA A O 1
ATOM 1369 N N . GLU A 1 171 ? -3.046 7.572 -3.584 1.00 90.19 171 GLU A N 1
ATOM 1370 C CA . GLU A 1 171 ? -3.416 8.971 -3.880 1.00 90.19 171 GLU A CA 1
ATOM 1371 C C . GLU A 1 171 ? -3.203 9.878 -2.665 1.00 90.19 171 GLU A C 1
ATOM 1373 O O . GLU A 1 171 ? -2.644 10.970 -2.779 1.00 90.19 171 GLU A O 1
ATOM 1378 N N . THR A 1 172 ? -3.552 9.394 -1.474 1.00 85.44 172 THR A N 1
ATOM 1379 C CA . THR A 1 172 ? -3.357 10.112 -0.205 1.00 85.44 172 THR A CA 1
ATOM 1380 C C . THR A 1 172 ? -1.923 10.018 0.330 1.00 85.44 172 THR A C 1
ATOM 1382 O O . THR A 1 172 ? -1.573 10.662 1.318 1.00 85.44 172 THR A O 1
ATOM 1385 N N . GLY A 1 173 ? -1.037 9.286 -0.356 1.00 86.69 173 GLY A N 1
ATOM 1386 C CA . GLY A 1 173 ? 0.379 9.187 -0.011 1.00 86.69 173 GLY A CA 1
ATOM 1387 C C . GLY A 1 173 ? 0.775 7.972 0.815 1.00 86.69 173 GLY A C 1
ATOM 1388 O O . GLY A 1 173 ? 1.905 7.944 1.308 1.00 86.69 173 GLY A O 1
ATOM 1389 N N . ASN A 1 174 ? -0.099 6.975 0.975 1.00 90.62 174 ASN A N 1
ATOM 1390 C CA . ASN A 1 174 ? 0.231 5.777 1.735 1.00 90.62 174 ASN A CA 1
ATOM 1391 C C . ASN A 1 174 ? 1.385 5.003 1.067 1.00 90.62 174 ASN A C 1
ATOM 1393 O O . ASN A 1 174 ? 1.232 4.365 0.023 1.00 90.62 174 ASN A O 1
ATOM 1397 N N . ALA A 1 175 ? 2.560 5.034 1.698 1.00 92.75 175 ALA A N 1
ATOM 1398 C CA . ALA A 1 175 ? 3.782 4.444 1.155 1.00 92.75 175 ALA A CA 1
ATOM 1399 C C . ALA A 1 175 ? 3.746 2.905 1.076 1.00 92.75 175 ALA A C 1
ATOM 1401 O O . ALA A 1 175 ? 4.504 2.304 0.310 1.00 92.75 175 ALA A O 1
ATOM 1402 N N . ARG A 1 176 ? 2.888 2.245 1.870 1.00 93.88 176 ARG A N 1
ATOM 1403 C CA . ARG A 1 176 ? 2.684 0.790 1.801 1.00 93.88 176 ARG A CA 1
ATOM 1404 C C . ARG A 1 176 ? 1.814 0.427 0.601 1.00 93.88 176 ARG A C 1
ATOM 1406 O O . ARG A 1 176 ? 2.201 -0.444 -0.168 1.00 93.88 176 ARG A O 1
ATOM 1413 N N . ALA A 1 177 ? 0.722 1.154 0.377 1.00 95.69 177 ALA A N 1
ATOM 1414 C CA . ALA A 1 177 ? -0.120 0.970 -0.803 1.00 95.69 177 ALA A CA 1
ATOM 1415 C C . ALA A 1 177 ? 0.647 1.237 -2.107 1.00 95.69 177 ALA A C 1
ATOM 1417 O O . ALA A 1 177 ? 0.592 0.429 -3.028 1.00 95.69 177 ALA A O 1
ATOM 1418 N N . GLN A 1 178 ? 1.445 2.309 -2.161 1.00 96.81 178 GLN A N 1
ATOM 1419 C CA . GLN A 1 178 ? 2.317 2.594 -3.309 1.00 96.81 178 GLN A CA 1
ATOM 1420 C C . GLN A 1 178 ? 3.309 1.452 -3.576 1.00 96.81 178 GLN A C 1
ATOM 1422 O O . GLN A 1 178 ? 3.546 1.086 -4.723 1.00 96.81 178 GLN A O 1
ATOM 1427 N N . PHE A 1 179 ? 3.874 0.847 -2.530 1.00 96.44 179 PHE A N 1
ATOM 1428 C CA . PHE A 1 179 ? 4.763 -0.303 -2.686 1.00 96.44 179 PHE A CA 1
ATOM 1429 C C . PHE A 1 179 ? 4.034 -1.539 -3.230 1.00 96.44 179 PHE A C 1
ATOM 1431 O O . PHE A 1 179 ? 4.544 -2.183 -4.148 1.00 96.44 179 PHE A O 1
ATOM 1438 N N . GLU A 1 180 ? 2.838 -1.843 -2.720 1.00 97.12 180 GLU A N 1
ATOM 1439 C CA . GLU A 1 180 ? 2.024 -2.955 -3.227 1.00 97.12 180 GLU A CA 1
ATOM 1440 C C . GLU A 1 180 ? 1.604 -2.736 -4.686 1.00 97.12 180 GLU A C 1
ATOM 1442 O O . GLU A 1 180 ? 1.714 -3.664 -5.484 1.00 97.12 180 GLU A O 1
ATOM 1447 N N . LEU A 1 181 ? 1.240 -1.511 -5.089 1.00 97.50 181 LEU A N 1
ATOM 1448 C CA . LEU A 1 181 ? 0.985 -1.186 -6.500 1.00 97.50 181 LEU A CA 1
ATOM 1449 C C . LEU A 1 181 ? 2.209 -1.461 -7.371 1.00 97.50 181 LEU A C 1
ATOM 1451 O O . LEU A 1 181 ? 2.094 -2.109 -8.413 1.00 97.50 181 LEU A O 1
ATOM 1455 N N . GLY A 1 182 ? 3.391 -1.020 -6.932 1.00 97.31 182 GLY A N 1
ATOM 1456 C CA . GLY A 1 182 ? 4.636 -1.301 -7.640 1.00 97.31 182 GLY A CA 1
ATOM 1457 C C . GLY A 1 182 ? 4.873 -2.803 -7.803 1.00 97.31 182 GLY A C 1
ATOM 1458 O O . GLY A 1 182 ? 5.266 -3.269 -8.873 1.00 97.31 182 GLY A O 1
ATOM 1459 N N . HIS A 1 183 ? 4.565 -3.583 -6.766 1.00 96.81 183 HIS A N 1
ATOM 1460 C CA . HIS A 1 183 ? 4.652 -5.034 -6.823 1.00 96.81 183 HIS A CA 1
ATOM 1461 C C . HIS A 1 183 ? 3.633 -5.639 -7.799 1.00 96.81 183 HIS A C 1
ATOM 1463 O O . HIS A 1 183 ? 4.020 -6.464 -8.626 1.00 96.81 183 HIS A O 1
ATOM 1469 N N . MET A 1 184 ? 2.366 -5.218 -7.753 1.00 97.19 184 MET A N 1
ATOM 1470 C CA . MET A 1 184 ? 1.302 -5.706 -8.639 1.00 97.19 184 MET A CA 1
ATOM 1471 C C . MET A 1 184 ? 1.629 -5.471 -10.115 1.00 97.19 184 MET A C 1
ATOM 1473 O O . MET A 1 184 ? 1.546 -6.416 -10.896 1.00 97.19 184 MET A O 1
ATOM 1477 N N . TYR A 1 185 ? 2.099 -4.274 -10.482 1.00 98.06 185 TYR A N 1
ATOM 1478 C CA . TYR A 1 185 ? 2.530 -3.972 -11.853 1.00 98.06 185 TYR A CA 1
ATOM 1479 C C . TYR A 1 185 ? 3.788 -4.739 -12.275 1.00 98.06 185 TYR A C 1
ATOM 1481 O O . TYR A 1 185 ? 3.918 -5.110 -13.437 1.00 98.06 185 TYR A O 1
ATOM 1489 N N . ARG A 1 186 ? 4.708 -5.027 -11.347 1.00 96.44 186 ARG A N 1
ATOM 1490 C CA . ARG A 1 186 ? 5.924 -5.799 -11.646 1.00 96.44 186 ARG A CA 1
ATOM 1491 C C . ARG A 1 186 ? 5.625 -7.257 -11.996 1.00 96.44 186 ARG A C 1
ATOM 1493 O O . ARG A 1 186 ? 6.291 -7.819 -12.859 1.00 96.44 186 ARG A O 1
ATOM 1500 N N . VAL A 1 187 ? 4.691 -7.893 -11.283 1.00 94.94 187 VAL A N 1
ATOM 1501 C CA . VAL A 1 187 ? 4.380 -9.328 -11.467 1.00 94.94 187 VAL A CA 1
ATOM 1502 C C . VAL A 1 187 ? 3.107 -9.593 -12.267 1.00 94.94 187 VAL A C 1
ATOM 1504 O O . VAL A 1 187 ? 2.845 -10.741 -12.609 1.00 94.94 187 VAL A O 1
ATOM 1507 N N . GLY A 1 188 ? 2.326 -8.558 -12.567 1.00 94.38 188 GLY A N 1
ATOM 1508 C CA . GLY A 1 188 ? 1.080 -8.669 -13.317 1.00 94.38 188 GLY A CA 1
ATOM 1509 C C . GLY A 1 188 ? -0.094 -9.239 -12.508 1.00 94.38 188 GLY A C 1
ATOM 1510 O O . GLY A 1 188 ? -0.869 -10.041 -13.023 1.00 94.38 188 GLY A O 1
ATOM 1511 N N . MET A 1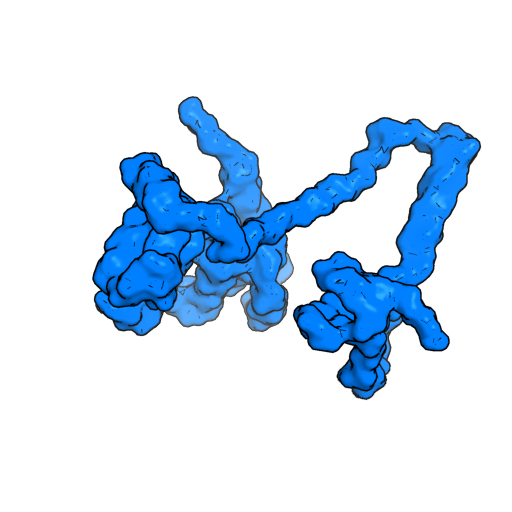 189 ? -0.222 -8.879 -11.225 1.00 92.00 189 MET A N 1
ATOM 1512 C CA . MET A 1 189 ? -1.356 -9.310 -10.385 1.00 92.00 189 MET A CA 1
ATOM 1513 C C . MET A 1 189 ? -2.534 -8.345 -10.543 1.00 92.00 189 MET A C 1
ATOM 1515 O O . MET A 1 189 ? -2.441 -7.211 -10.083 1.00 92.00 189 MET A O 1
ATOM 1519 N N . GLY A 1 190 ? -3.626 -8.780 -11.182 1.00 90.19 190 GLY A N 1
ATOM 1520 C CA . GLY A 1 190 ? -4.813 -7.938 -11.449 1.00 90.19 190 GLY A CA 1
ATOM 1521 C C . GLY A 1 190 ? -4.583 -6.815 -12.469 1.00 90.19 190 GLY A C 1
ATOM 1522 O O . GLY A 1 190 ? -5.449 -5.986 -12.718 1.00 90.19 190 GLY A O 1
ATOM 1523 N N . VAL A 1 191 ? -3.389 -6.753 -13.060 1.00 95.69 191 VAL A N 1
ATOM 1524 C CA . VAL A 1 191 ? -3.001 -5.787 -14.093 1.00 95.69 191 VAL A CA 1
ATOM 1525 C C . VAL A 1 191 ? -1.995 -6.432 -15.041 1.00 95.69 191 VAL A C 1
ATOM 1527 O O . VAL A 1 191 ? -1.271 -7.334 -14.624 1.00 95.69 191 VAL A O 1
ATOM 1530 N N . PRO A 1 192 ? -1.887 -5.979 -16.301 1.00 97.50 192 PRO A N 1
ATOM 1531 C CA . PRO A 1 192 ? -0.762 -6.345 -17.153 1.00 97.50 192 PRO A CA 1
ATOM 1532 C C . PRO A 1 192 ? 0.574 -5.928 -16.527 1.00 97.50 192 PRO A C 1
ATOM 1534 O O . PRO A 1 192 ? 0.650 -4.921 -15.819 1.00 97.50 192 PRO A O 1
ATOM 1537 N N . ILE A 1 193 ? 1.633 -6.688 -16.821 1.00 97.38 193 ILE A N 1
ATOM 1538 C CA . ILE A 1 193 ? 2.990 -6.334 -16.392 1.00 97.38 193 ILE A CA 1
ATOM 1539 C C . ILE A 1 193 ? 3.375 -4.985 -17.006 1.00 97.38 193 ILE A C 1
ATOM 1541 O O . ILE A 1 193 ? 3.336 -4.817 -18.224 1.00 97.38 193 ILE A O 1
ATOM 1545 N N . ASP A 1 194 ? 3.788 -4.051 -16.154 1.00 98.06 194 ASP A N 1
ATOM 1546 C CA . ASP A 1 194 ? 4.230 -2.714 -16.539 1.00 98.06 194 ASP A CA 1
ATOM 1547 C C . ASP A 1 194 ? 5.383 -2.278 -15.623 1.00 98.06 194 ASP A C 1
ATOM 1549 O O . ASP A 1 194 ? 5.194 -1.786 -14.506 1.00 98.06 194 ASP A O 1
ATOM 1553 N N . ASN A 1 195 ? 6.616 -2.485 -16.089 1.00 97.06 195 ASN A N 1
ATOM 1554 C CA . ASN A 1 195 ? 7.806 -2.153 -15.305 1.00 97.06 195 ASN A CA 1
ATOM 1555 C C . ASN A 1 195 ? 8.003 -0.635 -15.144 1.00 97.06 195 ASN A C 1
ATOM 1557 O O . ASN A 1 195 ? 8.655 -0.213 -14.186 1.00 97.06 195 ASN A O 1
ATOM 1561 N N . VAL A 1 196 ? 7.434 0.183 -16.040 1.00 97.69 196 VAL A N 1
ATOM 1562 C CA . VAL A 1 196 ? 7.495 1.651 -15.969 1.00 97.69 196 VAL A CA 1
ATOM 1563 C C . VAL A 1 196 ? 6.660 2.123 -14.784 1.00 97.69 196 VAL A C 1
ATOM 1565 O O . VAL A 1 196 ? 7.174 2.808 -13.894 1.00 97.69 196 VAL A O 1
ATOM 1568 N N . LYS A 1 197 ? 5.409 1.654 -14.694 1.00 97.38 197 LYS A N 1
ATOM 1569 C CA . LYS A 1 197 ? 4.541 1.914 -13.539 1.00 97.38 197 LYS A CA 1
ATOM 1570 C C . LYS A 1 197 ? 5.082 1.297 -12.261 1.00 97.38 197 LYS A C 1
ATOM 1572 O O . LYS A 1 197 ? 5.023 1.940 -11.215 1.00 97.38 197 LYS A O 1
ATOM 1577 N N . ALA A 1 198 ? 5.657 0.096 -12.323 1.00 97.75 198 ALA A N 1
ATOM 1578 C CA . ALA A 1 198 ? 6.294 -0.510 -11.157 1.00 97.75 198 ALA A CA 1
ATOM 1579 C C . ALA A 1 198 ? 7.405 0.392 -10.594 1.00 97.75 198 ALA A C 1
ATOM 1581 O O . ALA A 1 198 ? 7.411 0.711 -9.404 1.00 97.75 198 ALA A O 1
ATOM 1582 N N . TYR A 1 199 ? 8.311 0.868 -11.456 1.00 97.50 199 TYR A N 1
ATOM 1583 C CA . TYR A 1 199 ? 9.384 1.783 -11.065 1.00 97.50 199 TYR A CA 1
ATOM 1584 C C . TYR A 1 199 ? 8.849 3.111 -10.520 1.00 97.50 199 TYR A C 1
ATOM 1586 O O . TYR A 1 199 ? 9.337 3.584 -9.490 1.00 97.50 199 TYR A O 1
ATOM 1594 N N . MET A 1 200 ? 7.837 3.693 -11.173 1.00 97.12 200 MET A N 1
ATOM 1595 C CA . MET A 1 200 ? 7.157 4.907 -10.715 1.00 97.12 200 MET A CA 1
ATOM 1596 C C . MET A 1 200 ? 6.625 4.741 -9.285 1.00 97.12 200 MET A C 1
ATOM 1598 O O . MET A 1 200 ? 6.948 5.544 -8.406 1.00 97.12 200 MET A O 1
ATOM 1602 N N . TRP A 1 201 ? 5.847 3.687 -9.037 1.00 97.44 201 TRP A N 1
ATOM 1603 C CA . TRP A 1 201 ? 5.233 3.422 -7.738 1.00 97.44 201 TRP A CA 1
ATOM 1604 C C . TRP A 1 201 ? 6.264 3.137 -6.646 1.00 97.44 201 TRP A C 1
ATOM 1606 O O . TRP A 1 201 ? 6.150 3.679 -5.546 1.00 97.44 201 TRP A O 1
ATOM 1616 N N . PHE A 1 202 ? 7.323 2.378 -6.946 1.00 96.00 202 PHE A N 1
ATOM 1617 C CA . PHE A 1 202 ? 8.422 2.188 -5.997 1.00 96.00 202 PHE A CA 1
ATOM 1618 C C . PHE A 1 202 ? 9.156 3.499 -5.684 1.00 96.00 202 PHE A C 1
ATOM 1620 O O . PHE A 1 202 ? 9.546 3.725 -4.541 1.00 96.00 202 PHE A O 1
ATOM 1627 N N . ASN A 1 203 ? 9.322 4.392 -6.663 1.00 93.31 203 ASN A N 1
ATOM 1628 C CA . ASN A 1 203 ? 9.938 5.699 -6.436 1.00 93.31 203 ASN A CA 1
ATOM 1629 C C . ASN A 1 203 ? 9.081 6.594 -5.518 1.00 93.31 203 ASN A C 1
ATOM 1631 O O . ASN A 1 203 ? 9.607 7.244 -4.610 1.00 93.31 203 ASN A O 1
ATOM 1635 N N . LEU A 1 204 ? 7.758 6.588 -5.714 1.00 91.56 204 LEU A N 1
ATOM 1636 C CA . LEU A 1 204 ? 6.808 7.288 -4.844 1.00 91.56 204 LEU A CA 1
ATOM 1637 C C . LEU A 1 204 ? 6.821 6.716 -3.422 1.00 91.56 204 LEU A C 1
ATOM 1639 O O . LEU A 1 204 ? 6.946 7.472 -2.458 1.00 91.56 204 LEU A O 1
ATOM 1643 N N . ALA A 1 205 ? 6.781 5.389 -3.292 1.00 92.06 205 ALA A N 1
ATOM 1644 C CA . ALA A 1 205 ? 6.820 4.707 -2.003 1.00 92.06 205 ALA A CA 1
ATOM 1645 C C . ALA A 1 205 ? 8.108 5.020 -1.225 1.00 92.06 205 ALA A C 1
ATOM 1647 O O . ALA A 1 205 ? 8.048 5.322 -0.032 1.00 92.06 205 ALA A O 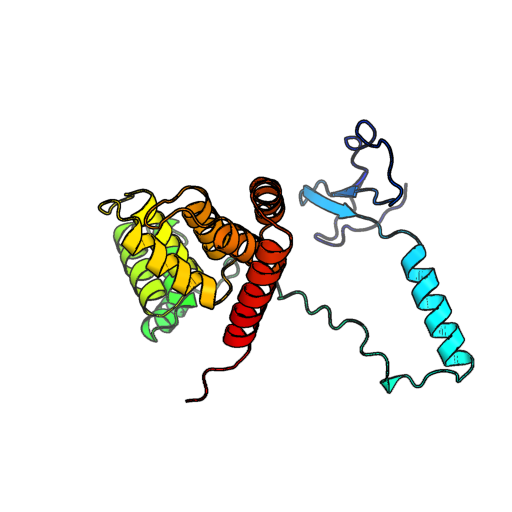1
ATOM 1648 N N . ALA A 1 206 ? 9.266 5.007 -1.895 1.00 88.88 206 ALA A N 1
ATOM 1649 C CA . ALA A 1 206 ? 10.547 5.371 -1.288 1.00 88.88 206 ALA A CA 1
ATOM 1650 C C . ALA A 1 206 ? 10.544 6.832 -0.807 1.00 88.88 206 ALA A C 1
ATOM 1652 O O . ALA A 1 206 ? 10.929 7.115 0.328 1.00 88.88 206 ALA A O 1
ATOM 1653 N N . SER A 1 207 ? 10.026 7.746 -1.634 1.00 89.00 207 SER A N 1
ATOM 1654 C CA . SER A 1 207 ? 9.903 9.173 -1.300 1.00 89.00 207 SER A CA 1
ATOM 1655 C C . SER A 1 207 ? 8.970 9.427 -0.110 1.00 89.00 207 SER A C 1
ATOM 1657 O O . SER A 1 207 ? 9.213 10.341 0.673 1.00 89.00 207 SER A O 1
ATOM 1659 N N . ASN A 1 208 ? 7.943 8.590 0.070 1.00 84.94 208 ASN A N 1
ATOM 1660 C CA . ASN A 1 208 ? 7.026 8.636 1.214 1.00 84.94 208 ASN A CA 1
ATOM 1661 C C . ASN A 1 208 ? 7.484 7.752 2.402 1.00 84.94 208 ASN A C 1
ATOM 1663 O O . ASN A 1 208 ? 6.717 7.520 3.334 1.00 84.94 208 ASN A O 1
ATOM 1667 N N . GLY A 1 209 ? 8.738 7.281 2.412 1.00 84.62 209 GLY A N 1
ATOM 1668 C CA . GLY A 1 209 ? 9.369 6.662 3.585 1.00 84.62 209 GLY A CA 1
ATOM 1669 C C . GLY A 1 209 ? 9.327 5.132 3.654 1.00 84.62 209 GLY A C 1
ATOM 1670 O O . GLY A 1 209 ? 9.670 4.567 4.695 1.00 84.62 209 GLY A O 1
ATOM 1671 N N . ASN A 1 210 ? 8.951 4.437 2.577 1.00 84.12 210 ASN A N 1
ATOM 1672 C CA . ASN A 1 210 ? 9.055 2.980 2.510 1.00 84.12 210 ASN A CA 1
ATOM 1673 C C . ASN A 1 210 ? 10.497 2.548 2.178 1.00 84.12 210 ASN A C 1
ATOM 1675 O O . ASN A 1 210 ? 10.943 2.632 1.036 1.00 84.12 210 ASN A O 1
ATOM 1679 N N . ALA A 1 211 ? 11.222 2.046 3.181 1.00 86.31 211 ALA A N 1
ATOM 1680 C CA . ALA A 1 211 ? 12.618 1.624 3.034 1.00 86.31 211 ALA A CA 1
ATOM 1681 C C . ALA A 1 211 ? 12.816 0.404 2.111 1.00 86.31 211 ALA A C 1
ATOM 1683 O O . ALA A 1 211 ? 13.904 0.212 1.566 1.00 86.31 211 ALA A O 1
ATOM 1684 N N . ASP A 1 212 ? 11.785 -0.422 1.922 1.00 84.19 212 ASP A N 1
ATOM 1685 C CA . ASP A 1 212 ? 11.852 -1.598 1.049 1.00 84.19 212 ASP A CA 1
ATOM 1686 C C . ASP A 1 212 ? 11.670 -1.232 -0.425 1.00 84.19 212 ASP A C 1
ATOM 1688 O O . ASP A 1 212 ? 12.145 -1.950 -1.312 1.00 84.19 212 ASP A O 1
ATOM 1692 N N . ALA A 1 213 ? 11.053 -0.081 -0.692 1.00 87.12 213 ALA A N 1
ATOM 1693 C CA . ALA A 1 213 ? 10.761 0.376 -2.038 1.00 87.12 213 ALA A CA 1
ATOM 1694 C C . ALA A 1 213 ? 12.021 0.670 -2.859 1.00 87.12 213 ALA A C 1
ATOM 1696 O O . ALA A 1 213 ? 12.050 0.344 -4.041 1.00 87.12 213 ALA A O 1
ATOM 1697 N N . ASP A 1 214 ? 13.099 1.180 -2.254 1.00 84.62 214 ASP A N 1
ATOM 1698 C CA . ASP A 1 214 ? 14.366 1.385 -2.971 1.00 84.62 214 ASP A CA 1
ATOM 1699 C C . ASP A 1 214 ? 14.962 0.071 -3.482 1.00 84.62 214 ASP A C 1
ATOM 1701 O O . ASP A 1 214 ? 15.458 0.000 -4.609 1.00 84.62 214 ASP A O 1
ATOM 1705 N N . ARG A 1 215 ? 14.873 -0.999 -2.681 1.00 86.38 215 ARG A N 1
ATOM 1706 C CA . ARG A 1 215 ? 15.337 -2.327 -3.100 1.00 86.38 215 ARG A CA 1
ATOM 1707 C C . ARG A 1 215 ? 14.495 -2.844 -4.255 1.00 86.38 215 ARG A C 1
ATOM 1709 O O . ARG A 1 215 ? 15.053 -3.277 -5.259 1.00 86.38 215 ARG A O 1
ATOM 1716 N N . ALA A 1 216 ? 13.171 -2.751 -4.142 1.00 86.25 216 ALA A N 1
ATOM 1717 C CA . ALA A 1 216 ? 12.258 -3.172 -5.199 1.00 86.25 216 ALA A CA 1
ATOM 1718 C C . ALA A 1 216 ? 12.459 -2.365 -6.494 1.00 86.25 216 ALA A C 1
ATOM 1720 O O . ALA A 1 216 ? 12.519 -2.944 -7.579 1.00 86.25 216 ALA A O 1
ATOM 1721 N N . ARG A 1 217 ? 12.693 -1.054 -6.386 1.00 89.69 217 ARG A N 1
ATOM 1722 C CA . ARG A 1 217 ? 13.017 -0.172 -7.514 1.00 89.69 217 ARG A CA 1
ATOM 1723 C C . ARG A 1 217 ? 14.269 -0.627 -8.264 1.00 89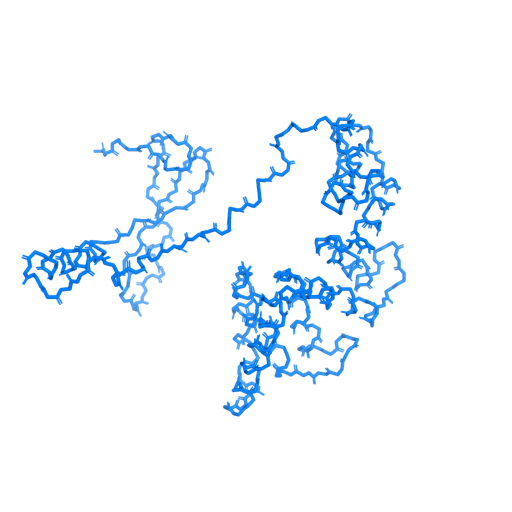.69 217 ARG A C 1
ATOM 1725 O O . ARG A 1 217 ? 14.270 -0.636 -9.491 1.00 89.69 217 ARG A O 1
ATOM 1732 N N . ILE A 1 218 ? 15.314 -1.057 -7.550 1.00 90.19 218 ILE A N 1
ATOM 1733 C CA . ILE A 1 218 ? 16.541 -1.587 -8.169 1.00 90.19 218 ILE A CA 1
ATOM 1734 C C . ILE A 1 218 ? 16.267 -2.875 -8.955 1.00 90.19 218 ILE A C 1
ATOM 1736 O O . ILE A 1 218 ? 16.871 -3.075 -10.005 1.00 90.19 218 ILE A O 1
ATOM 1740 N N . THR A 1 219 ? 15.341 -3.728 -8.501 1.00 90.31 219 THR A N 1
ATOM 1741 C CA . THR A 1 219 ? 15.049 -4.997 -9.196 1.00 90.31 219 THR A CA 1
ATOM 1742 C C . THR A 1 219 ? 14.461 -4.812 -10.594 1.00 90.31 219 THR A C 1
ATOM 1744 O O . THR A 1 219 ? 14.661 -5.674 -11.445 1.00 90.31 219 THR A O 1
ATOM 1747 N N . VAL A 1 220 ? 13.773 -3.695 -10.851 1.00 92.75 220 VAL A N 1
ATOM 1748 C CA . VAL A 1 220 ? 13.152 -3.415 -12.155 1.00 92.75 220 VAL A CA 1
ATOM 1749 C C . VAL A 1 220 ? 14.029 -2.556 -13.070 1.00 92.75 220 VAL A C 1
ATOM 1751 O O . VAL A 1 220 ? 13.777 -2.514 -14.267 1.00 92.75 220 VAL A O 1
ATOM 1754 N N . LEU A 1 221 ? 15.092 -1.921 -12.556 1.00 92.88 221 LEU A N 1
ATOM 1755 C CA . LEU A 1 221 ? 15.999 -1.076 -13.351 1.00 92.88 221 LEU A CA 1
ATOM 1756 C C . LEU A 1 221 ? 16.593 -1.769 -14.593 1.00 92.88 221 LEU A C 1
ATOM 1758 O O . LEU A 1 221 ? 16.609 -1.133 -15.644 1.00 92.88 221 LEU A O 1
ATOM 1762 N N . PRO A 1 222 ? 17.060 -3.035 -14.536 1.00 96.31 222 PRO A N 1
ATOM 1763 C CA . PRO A 1 222 ? 17.617 -3.709 -15.713 1.00 96.31 222 PRO A CA 1
ATOM 1764 C C . PRO A 1 222 ? 16.594 -3.979 -16.825 1.00 96.31 222 PRO A C 1
ATOM 1766 O O . PRO A 1 222 ? 16.986 -4.321 -17.936 1.00 96.31 222 PRO A O 1
ATOM 1769 N N . LEU A 1 223 ? 15.298 -3.861 -16.521 1.00 94.75 223 LEU A N 1
ATOM 1770 C CA . LEU A 1 223 ? 14.196 -4.103 -17.453 1.00 94.75 223 LEU A CA 1
ATOM 1771 C C . LEU A 1 223 ? 13.745 -2.825 -18.172 1.00 94.75 223 LEU A C 1
ATOM 1773 O O . LEU A 1 223 ? 12.782 -2.873 -18.931 1.00 94.75 223 LEU A O 1
ATOM 1777 N N . LEU A 1 224 ? 14.393 -1.689 -17.895 1.00 94.50 224 LEU A N 1
ATOM 1778 C CA . LEU A 1 224 ? 13.950 -0.370 -18.325 1.00 94.50 224 LEU A CA 1
ATOM 1779 C C . LEU A 1 224 ? 15.003 0.324 -19.177 1.00 94.50 224 LEU A C 1
ATOM 1781 O O . LEU A 1 224 ? 16.197 0.332 -18.868 1.00 94.50 224 LEU A O 1
ATOM 1785 N N . SER A 1 225 ? 14.533 0.980 -20.232 1.00 97.62 225 SER A N 1
ATOM 1786 C CA . SER A 1 225 ? 15.330 1.927 -20.992 1.00 97.62 225 SER A CA 1
ATOM 1787 C C . SER A 1 225 ? 15.474 3.253 -20.234 1.00 97.62 225 SER A C 1
ATOM 1789 O O . SER A 1 225 ? 14.734 3.576 -19.300 1.00 97.62 225 SER A O 1
ATOM 1791 N N . ARG A 1 226 ? 16.414 4.096 -20.675 1.00 94.69 226 ARG A N 1
ATOM 1792 C CA . ARG A 1 226 ? 16.519 5.471 -20.166 1.00 94.69 226 ARG A CA 1
ATOM 1793 C C . ARG A 1 226 ? 15.229 6.267 -20.398 1.00 94.69 226 ARG A C 1
ATOM 1795 O O . ARG A 1 226 ? 14.872 7.080 -19.548 1.00 94.69 226 ARG A O 1
ATOM 1802 N N . ALA A 1 227 ? 14.562 6.059 -21.535 1.00 96.62 227 ALA A N 1
ATOM 1803 C CA . ALA A 1 227 ? 13.316 6.749 -21.854 1.00 96.62 227 ALA A CA 1
ATOM 1804 C C . ALA A 1 227 ? 12.206 6.349 -20.873 1.00 96.62 227 ALA A C 1
ATOM 1806 O O . ALA A 1 227 ? 11.524 7.228 -20.348 1.00 96.62 227 ALA A O 1
ATOM 1807 N N . ASP A 1 228 ? 12.127 5.060 -20.547 1.00 96.38 228 ASP A N 1
ATOM 1808 C CA . ASP A 1 228 ? 11.149 4.493 -19.618 1.00 96.38 228 ASP A CA 1
ATOM 1809 C C . ASP A 1 228 ? 11.335 5.062 -18.205 1.00 96.38 228 ASP A C 1
ATOM 1811 O O . ASP A 1 228 ? 10.381 5.481 -17.558 1.00 96.38 228 ASP A O 1
ATOM 1815 N N . ILE A 1 229 ? 12.583 5.159 -17.726 1.00 94.12 229 ILE A N 1
ATOM 1816 C CA . ILE A 1 229 ? 12.879 5.761 -16.414 1.00 94.12 229 ILE A CA 1
ATOM 1817 C C . ILE A 1 229 ? 12.443 7.230 -16.382 1.00 94.12 229 ILE A C 1
ATOM 1819 O O . ILE A 1 229 ? 11.856 7.684 -15.398 1.00 94.12 229 ILE A O 1
ATOM 1823 N N . MET A 1 230 ? 12.719 7.983 -17.451 1.00 94.31 230 MET A N 1
ATOM 1824 C CA . MET A 1 230 ? 12.294 9.381 -17.549 1.00 94.31 230 MET A CA 1
ATOM 1825 C C . MET A 1 230 ? 10.769 9.507 -17.592 1.00 94.31 230 MET A C 1
ATOM 1827 O O . MET A 1 230 ? 10.219 10.456 -17.038 1.00 94.31 230 MET A O 1
ATOM 1831 N N . GLU A 1 231 ? 10.080 8.574 -18.244 1.00 94.69 231 GLU A N 1
ATOM 1832 C CA . GLU A 1 231 ? 8.622 8.507 -18.255 1.00 94.69 231 GLU A CA 1
ATOM 1833 C C . GLU A 1 231 ? 8.055 8.236 -16.865 1.00 94.69 231 GLU A C 1
ATOM 1835 O O . GLU A 1 231 ? 7.273 9.047 -16.369 1.00 94.69 231 GLU A O 1
ATOM 1840 N N . ALA A 1 232 ? 8.539 7.192 -16.193 1.00 94.12 232 ALA A N 1
ATOM 1841 C CA . ALA A 1 232 ? 8.136 6.854 -14.835 1.00 94.12 232 ALA A CA 1
ATOM 1842 C C . ALA A 1 232 ? 8.360 8.019 -13.855 1.00 94.12 232 ALA A C 1
ATOM 1844 O O . ALA A 1 232 ? 7.525 8.288 -12.995 1.00 94.12 232 ALA A O 1
ATOM 1845 N N . GLN A 1 233 ? 9.469 8.754 -13.985 1.00 91.38 233 GLN A N 1
ATOM 1846 C CA . GLN A 1 233 ? 9.729 9.943 -13.167 1.00 91.38 233 GLN A CA 1
ATOM 1847 C C . GLN A 1 233 ? 8.733 11.072 -13.450 1.00 91.38 233 GLN A C 1
ATOM 1849 O O . GLN A 1 233 ? 8.207 11.664 -12.509 1.00 91.38 233 GLN A O 1
ATOM 1854 N N . ARG A 1 234 ? 8.437 11.364 -14.725 1.00 92.94 234 ARG A N 1
ATOM 1855 C CA . ARG A 1 234 ? 7.425 12.371 -15.090 1.00 92.94 234 ARG A CA 1
ATOM 1856 C C . ARG A 1 234 ? 6.053 12.009 -14.535 1.00 92.94 234 ARG A C 1
ATOM 1858 O O . ARG A 1 234 ? 5.351 12.887 -14.041 1.00 92.94 234 ARG A O 1
ATOM 1865 N N . GLU A 1 235 ? 5.671 10.740 -14.616 1.00 91.00 235 GLU A N 1
ATOM 1866 C CA . GLU A 1 235 ? 4.385 10.279 -14.103 1.00 91.00 235 GLU A CA 1
ATOM 1867 C C . GLU A 1 235 ? 4.336 10.350 -12.567 1.00 91.00 235 GLU A C 1
ATOM 1869 O O . GLU A 1 235 ? 3.380 10.899 -12.021 1.00 91.00 235 GLU A O 1
ATOM 1874 N N . ALA A 1 236 ? 5.407 9.957 -11.865 1.00 90.31 236 ALA A N 1
ATOM 1875 C CA . ALA A 1 236 ? 5.520 10.123 -10.411 1.00 90.31 236 ALA A CA 1
ATOM 1876 C C . ALA A 1 236 ? 5.393 11.594 -9.972 1.00 90.31 236 ALA A C 1
ATOM 1878 O O . ALA A 1 236 ? 4.740 11.894 -8.970 1.00 90.31 236 ALA A O 1
ATOM 1879 N N . HIS A 1 237 ? 5.996 12.524 -10.720 1.00 86.75 237 HIS A N 1
ATOM 1880 C CA . HIS A 1 237 ? 5.833 13.955 -10.464 1.00 86.75 237 HIS A CA 1
ATOM 1881 C C . HIS A 1 237 ? 4.376 14.397 -10.624 1.00 86.75 237 HIS A C 1
ATOM 1883 O O . HIS A 1 237 ? 3.847 15.019 -9.710 1.00 86.75 237 HIS A O 1
ATOM 1889 N N . ARG A 1 238 ? 3.685 13.992 -11.701 1.00 87.62 238 ARG A N 1
ATOM 1890 C CA . ARG A 1 238 ? 2.254 14.307 -11.892 1.00 87.62 238 ARG A CA 1
ATOM 1891 C C . ARG A 1 238 ? 1.390 13.807 -10.739 1.00 87.62 238 ARG A C 1
ATOM 1893 O O . ARG A 1 238 ? 0.531 14.541 -10.264 1.00 87.62 238 ARG A O 1
ATOM 1900 N N . TRP A 1 239 ? 1.641 12.586 -10.278 1.00 85.12 239 TRP A N 1
ATOM 1901 C CA . TRP A 1 239 ? 0.972 12.004 -9.115 1.00 85.12 239 TRP A CA 1
ATOM 1902 C C . TRP A 1 239 ? 1.222 12.807 -7.835 1.00 85.12 239 TRP A C 1
ATOM 1904 O O . TRP A 1 239 ? 0.305 13.054 -7.053 1.00 85.12 239 TRP A O 1
ATOM 1914 N N . SER A 1 240 ? 2.458 13.261 -7.639 1.00 81.69 240 SER A N 1
ATOM 1915 C CA . SER A 1 240 ? 2.839 14.053 -6.467 1.00 81.69 240 SER A CA 1
ATOM 1916 C C . SER A 1 240 ? 2.217 15.453 -6.497 1.00 81.69 240 SER A C 1
ATOM 1918 O O . SER A 1 240 ? 1.742 15.931 -5.468 1.00 81.69 240 SER A O 1
ATOM 1920 N N . ASP A 1 241 ? 2.169 16.080 -7.675 1.00 83.44 241 ASP A N 1
ATOM 1921 C CA . ASP A 1 241 ? 1.572 17.398 -7.901 1.00 83.44 241 ASP A CA 1
ATOM 1922 C C . ASP A 1 241 ? 0.044 17.362 -7.769 1.00 83.44 241 ASP A C 1
ATOM 1924 O O . ASP A 1 241 ? -0.548 18.269 -7.184 1.00 83.44 241 ASP A O 1
ATOM 1928 N N . ALA A 1 242 ? -0.603 16.310 -8.285 1.00 79.69 242 ALA A N 1
ATOM 1929 C CA . ALA A 1 242 ? -2.041 16.095 -8.134 1.00 79.69 242 ALA A CA 1
ATOM 1930 C C . ALA A 1 242 ? -2.433 15.974 -6.655 1.00 79.69 242 ALA A C 1
ATOM 1932 O O . ALA A 1 242 ? -3.413 16.582 -6.238 1.00 79.69 242 ALA A O 1
ATOM 1933 N N . ARG A 1 243 ? -1.618 15.279 -5.851 1.00 76.38 243 ARG A N 1
ATOM 1934 C CA . ARG A 1 243 ? -1.788 15.195 -4.392 1.00 76.38 243 ARG A CA 1
ATOM 1935 C C . ARG A 1 243 ? -1.562 16.536 -3.682 1.00 76.38 243 ARG A C 1
ATOM 1937 O O . ARG A 1 243 ? -2.198 16.807 -2.671 1.00 76.38 243 ARG A O 1
ATOM 1944 N N . ALA A 1 244 ? -0.628 17.358 -4.165 1.00 67.12 244 ALA A N 1
ATOM 1945 C CA . ALA A 1 244 ? -0.280 18.634 -3.533 1.00 67.12 244 ALA A CA 1
ATOM 1946 C C . ALA A 1 244 ? -1.327 19.736 -3.763 1.00 67.12 244 ALA A C 1
ATOM 1948 O O . ALA A 1 244 ? -1.390 20.693 -2.990 1.00 67.12 244 ALA A O 1
ATOM 1949 N N . LYS A 1 245 ? -2.147 19.622 -4.813 1.00 61.00 245 LYS A N 1
ATOM 1950 C CA . LYS A 1 245 ? -3.255 20.548 -5.052 1.00 61.00 245 LYS A CA 1
ATOM 1951 C C . LYS A 1 245 ? -4.407 20.201 -4.103 1.00 61.00 245 LYS A C 1
ATOM 1953 O O . LYS A 1 245 ? -4.948 19.103 -4.214 1.00 61.00 245 LYS A O 1
ATOM 1958 N N . PRO A 1 246 ? -4.816 21.101 -3.188 1.00 48.38 246 PRO A N 1
ATOM 1959 C CA . PRO A 1 246 ? -6.047 20.883 -2.444 1.00 48.38 246 PRO A CA 1
ATOM 1960 C C . PRO A 1 246 ? -7.194 20.773 -3.449 1.00 48.38 246 PRO A C 1
ATOM 1962 O O . PRO A 1 246 ? -7.239 21.537 -4.416 1.00 48.38 246 PRO A O 1
ATOM 1965 N N . ALA A 1 247 ? -8.097 19.816 -3.235 1.00 47.53 247 ALA A N 1
ATOM 1966 C CA . ALA A 1 247 ? -9.326 19.713 -4.006 1.00 47.53 247 ALA A CA 1
ATOM 1967 C C . ALA A 1 247 ? -10.103 21.024 -3.824 1.00 47.53 247 ALA A C 1
ATOM 1969 O O . ALA A 1 247 ? -10.721 21.253 -2.786 1.00 47.53 247 ALA A O 1
ATOM 1970 N N . THR A 1 248 ? -9.992 21.932 -4.791 1.00 39.88 248 THR A N 1
ATOM 1971 C CA . THR A 1 248 ? -10.832 23.124 -4.872 1.00 39.88 248 THR A CA 1
ATOM 1972 C C . THR A 1 248 ? -12.269 22.642 -5.029 1.00 39.88 248 THR A C 1
ATOM 1974 O O . THR A 1 248 ? -12.579 22.006 -6.037 1.00 39.88 248 THR A O 1
ATOM 1977 N N . GLN A 1 249 ? -13.079 22.876 -3.991 1.00 35.03 249 GLN A N 1
ATOM 1978 C CA . GLN A 1 249 ? -14.534 22.704 -3.999 1.00 35.03 249 GLN A CA 1
ATOM 1979 C C . GLN A 1 249 ? -15.191 23.731 -4.917 1.00 35.03 249 GLN A C 1
ATOM 1981 O O . GLN A 1 249 ? -14.692 24.881 -4.952 1.00 35.03 249 GLN A O 1
#

pLDDT: mean 75.34, std 22.32, range [26.47, 98.06]

Sequence (249 aa):
MIRRKCPGCGSRNVRRSKRIVSEMTWNRNFISPYRCHDCEKRFSRISKNTYYLAGIVALAIGAGLFVWSEFEILDYRYPKSEPKVTSLKTVADTTKLAQKQDPVAEYTLAQIYAQGDGVPKDDAQARKWLKLAAEHGNPEAEYEMGMALREGRDVIQDYDAALKWFIRAAETGNARAQFELGHMYRVGMGVPIDNVKAYMWFNLAASNGNADADRARITVLPLLSRADIMEAQREAHRWSDARAKPATQ

Foldseek 3Di:
DDQFADPVPGDSQKDFDPPPPVPDDDDDDDWGWIAHPVVRDIDTDHDCVVVVVVVVVVVCVVVVVDDPVVDPPDPVPPVPPPPPPPDDDPLVNLVVCVVVLNLVSLQVNLVCLCVVPVHDNDNVSSVVSLVSSLVSQPLVSLQVVLVCLCVVPVHPNDNLSSLVSLVSSVLLQNLSSLQVQLVCLCVVRNHDNDLLSSLLSLVSSVVSPNPCSVVSNVVSVVVDDPVSVVVSVVVSVVSVVSSVDDPDD